Protein AF-A0A3P7KWB4-F1 (afdb_monomer)

Secondary structure (DSSP, 8-state):
-HHHHH-HHHHHH-HHHHHHHHHHHHHHTT--STTHHHHHHHHHHHHHHHHTHHHHSPPTT-SS-HHHHHHHTHHHHHTT--HHHHHHHHHHHHHHHTT-TT-HHHHHHHHHHHHHHHHHHHHHHHHHHHH-GGGGG-HHHHHHHHHHHHHHHHHHHHH-GGGHHHHHHHHHHHHHHHHHHHHHHHHHHHHH---

Foldseek 3Di:
DVVVLVCLVVCQVDVVVVVVLLVVLLVQCQDPPPCSVVVSLVSLLSNLLSNLQQQQDDDPPDPHRNLVVCLVCVCVSNVSPDLVSLLSNLLSSLLSLLNVVVDLVSSLVSLCSNLVVLVVLVVVLLVVCVVPVCSCVPPVSVVSVVSSVSSLVSSCVNNPPSSVSVCVVCVVVVVVVVVSVVVVVVVCCVVPVPD

InterPro domains:
  IPR011989 Armadillo-like helical [G3DSA:1.25.10.10] (1-195)
  IPR016024 Armadillo-type fold [SSF48371] (1-175)
  IPR045065 Exportin-1/5 [PTHR11223] (1-194)

Radius of gyration: 19.31 Å; Cα contacts (8 Å, |Δi|>4): 181; chains: 1; bounding box: 46×40×67 Å

Sequence (195 aa):
MYVVGQYPRFLRAHWKFLKTVINKLFEFMHETHEGVQDMACDTFIKIAMKCKRHFVIMQVGEQTPFIDEMLKNLSGIICDLAPSQVHVFYEAVGHIISSASDEPDQQADLIEKLMALPNSVWDEIIANAGENMAVLEEPEVTRNLLNILKTNVACCKAAGNPFITQLSRLYIDLLSLYRILSEKVSVAVEQNGQE

Mean predicted aligned error: 3.89 Å

Organism: Strongylus vulgaris (NCBI:txid40348)

Solvent-accessible surface area (backbone atoms only — not comparable to full-atom values): 10416 Å² total; per-residue (Å²): 105,71,71,69,51,73,39,52,71,59,39,71,76,33,58,74,58,38,54,52,52,51,52,51,33,44,58,32,28,66,44,86,57,86,65,42,32,58,51,24,36,59,33,47,30,50,41,24,70,67,44,16,56,64,34,67,38,74,46,96,92,54,94,56,29,51,48,61,59,48,54,75,43,38,69,79,51,49,69,71,46,54,71,71,48,47,24,44,45,39,23,20,50,16,32,24,49,42,52,42,70,92,39,64,68,60,32,40,53,52,50,52,58,65,44,44,64,56,47,53,56,47,52,52,52,52,55,48,36,74,78,39,64,68,55,67,71,37,69,65,52,45,50,50,51,52,50,43,50,47,32,50,50,30,22,36,74,37,30,41,76,60,39,52,64,61,47,63,69,45,45,65,60,52,54,52,49,51,52,53,53,52,52,50,52,52,51,52,42,73,74,68,57,86,122

Nearest PDB structures (foldseek):
  3gjx-assembly1_A  TM=9.827E-01  e=5.679E-16  Mus musculus
  7l5e-assembly1_C  TM=9.770E-01  e=3.239E-14  Saccharomyces cerevisiae
  7ypz-assembly1_C  TM=9.822E-01  e=5.927E-14  Saccharomyces cerevisiae
  5uww-assembly1_C  TM=9.812E-01  e=1.136E-13  Saccharomyces cerevisiae
  5uwu-assembly1_C  TM=9.823E-01  e=1.808E-13  Saccharomyces cerevisiae

pLDDT: mean 94.42, std 6.88, range [48.38, 98.81]

Structure (mmCIF, N/CA/C/O backbone):
data_AF-A0A3P7KWB4-F1
#
_entry.id   AF-A0A3P7KWB4-F1
#
loop_
_atom_site.group_PDB
_atom_site.id
_atom_site.type_symbol
_atom_site.label_atom_id
_atom_site.label_alt_id
_atom_site.label_comp_id
_atom_site.label_asym_id
_atom_site.label_entity_id
_atom_site.label_seq_id
_atom_site.pdbx_PDB_ins_code
_atom_site.Cartn_x
_atom_site.Cartn_y
_atom_site.Cartn_z
_atom_site.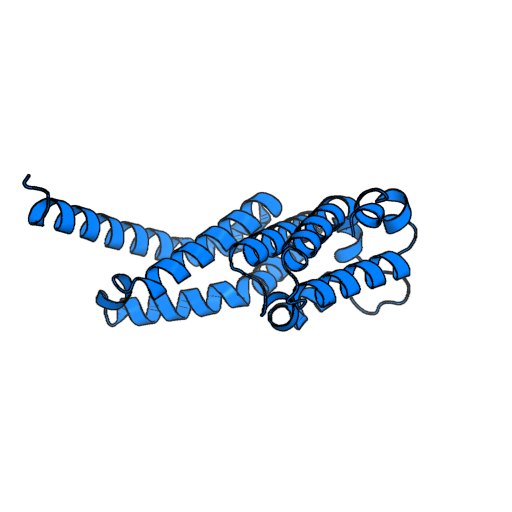occupancy
_atom_site.B_iso_or_equiv
_atom_site.auth_seq_id
_atom_site.auth_comp_id
_atom_site.auth_asym_id
_atom_site.auth_atom_id
_atom_site.pdbx_PDB_model_num
ATOM 1 N N . MET A 1 1 ? 11.511 -17.870 -6.366 1.00 70.50 1 MET A N 1
ATOM 2 C CA . MET A 1 1 ? 11.462 -16.441 -5.974 1.00 70.50 1 MET A CA 1
ATOM 3 C C . MET A 1 1 ? 12.775 -15.940 -5.361 1.00 70.50 1 MET A C 1
ATOM 5 O O . MET A 1 1 ? 13.255 -14.898 -5.780 1.00 70.50 1 MET A O 1
ATOM 9 N N . TYR A 1 2 ? 13.429 -16.695 -4.466 1.00 75.31 2 TYR A N 1
ATOM 10 C CA . TYR A 1 2 ? 14.689 -16.266 -3.829 1.00 75.31 2 TYR A CA 1
ATOM 11 C C . TYR A 1 2 ? 15.798 -15.843 -4.810 1.00 75.31 2 TYR A C 1
ATOM 13 O O . TYR A 1 2 ? 16.339 -14.751 -4.679 1.00 75.31 2 TYR A O 1
ATOM 21 N N . VAL A 1 3 ? 16.092 -16.667 -5.825 1.00 72.38 3 VAL A N 1
ATOM 22 C CA . VAL A 1 3 ? 17.178 -16.412 -6.792 1.00 72.38 3 VAL A CA 1
ATOM 23 C C . VAL A 1 3 ? 17.012 -15.050 -7.469 1.00 72.38 3 VAL A C 1
ATOM 25 O O . VAL A 1 3 ? 17.934 -14.246 -7.436 1.00 72.38 3 VAL A O 1
ATOM 28 N N . VAL A 1 4 ? 15.830 -14.731 -8.007 1.00 78.12 4 VAL A N 1
ATOM 29 C CA . VAL A 1 4 ? 15.609 -13.453 -8.711 1.00 78.12 4 VAL A CA 1
ATOM 30 C C . VAL A 1 4 ? 15.780 -12.235 -7.798 1.00 78.12 4 VAL A C 1
ATOM 32 O O . VAL A 1 4 ? 16.350 -11.235 -8.230 1.00 78.12 4 VAL A O 1
ATOM 35 N N . GLY A 1 5 ? 15.404 -12.337 -6.519 1.00 72.31 5 GLY A N 1
ATOM 36 C CA . GLY A 1 5 ? 15.621 -11.272 -5.534 1.00 72.31 5 GLY A CA 1
ATOM 37 C C . GLY A 1 5 ? 17.100 -10.965 -5.253 1.00 72.31 5 GLY A C 1
ATOM 38 O O . GLY A 1 5 ? 17.419 -9.856 -4.826 1.00 72.31 5 GLY A O 1
ATOM 39 N N . GLN A 1 6 ? 18.012 -11.906 -5.528 1.00 81.56 6 GLN A N 1
ATOM 40 C CA . GLN A 1 6 ? 19.453 -11.755 -5.278 1.00 81.56 6 GLN A CA 1
ATOM 41 C C . GLN A 1 6 ? 20.225 -11.101 -6.435 1.00 81.56 6 GLN A C 1
ATOM 43 O O . GLN A 1 6 ? 21.371 -10.692 -6.246 1.00 81.56 6 GLN A O 1
ATOM 48 N N . TYR A 1 7 ? 19.620 -10.936 -7.620 1.00 91.56 7 TYR A N 1
ATOM 49 C CA . TYR A 1 7 ? 20.303 -10.396 -8.809 1.00 91.56 7 TYR A CA 1
ATOM 50 C C . TYR A 1 7 ? 19.710 -9.067 -9.318 1.00 91.56 7 TYR A C 1
ATOM 52 O O . TYR A 1 7 ? 19.364 -8.945 -10.497 1.00 91.56 7 TYR A O 1
ATOM 60 N N . PRO A 1 8 ? 19.667 -7.996 -8.499 1.00 90.44 8 PRO A N 1
ATOM 61 C CA . PRO A 1 8 ? 19.086 -6.715 -8.908 1.00 90.44 8 PRO A CA 1
ATOM 62 C C . PRO A 1 8 ? 19.864 -6.015 -10.032 1.00 90.44 8 PRO A C 1
ATOM 64 O O . PRO A 1 8 ? 19.334 -5.133 -10.700 1.00 90.44 8 PRO A O 1
ATOM 67 N N . ARG A 1 9 ? 21.142 -6.354 -10.259 1.00 93.62 9 ARG A N 1
ATOM 68 C CA . ARG A 1 9 ? 21.896 -5.841 -11.420 1.00 93.62 9 ARG A CA 1
ATOM 69 C C . ARG A 1 9 ? 21.353 -6.405 -12.732 1.00 93.62 9 ARG A C 1
ATOM 71 O O . ARG A 1 9 ? 21.144 -5.638 -13.661 1.00 93.62 9 ARG A O 1
ATOM 78 N N . PHE A 1 10 ? 21.086 -7.710 -12.769 1.00 95.25 10 PHE A N 1
ATOM 79 C CA . PHE A 1 10 ? 20.501 -8.372 -13.932 1.00 95.25 10 PHE A CA 1
ATOM 80 C C . PHE A 1 10 ? 19.094 -7.836 -14.210 1.00 95.25 10 PHE A C 1
ATOM 82 O O . PHE A 1 10 ? 18.804 -7.414 -15.323 1.00 95.25 10 PHE A O 1
ATOM 89 N N . LEU A 1 11 ? 18.250 -7.747 -13.177 1.00 94.50 11 LEU A N 1
ATOM 90 C CA . LEU A 1 11 ? 16.881 -7.247 -13.323 1.00 94.50 11 LEU A CA 1
ATOM 91 C C . LEU A 1 11 ? 16.817 -5.830 -13.914 1.00 94.50 11 LEU A C 1
ATOM 93 O O . LEU A 1 11 ? 16.017 -5.576 -14.808 1.00 94.50 11 LEU A O 1
ATOM 97 N N . ARG A 1 12 ? 17.700 -4.924 -13.475 1.00 94.44 12 ARG A N 1
ATOM 98 C CA . ARG A 1 12 ? 17.775 -3.556 -14.015 1.00 94.44 12 ARG A CA 1
ATOM 99 C C . ARG A 1 12 ? 18.239 -3.501 -15.474 1.00 94.44 12 ARG A C 1
ATOM 101 O O . ARG A 1 12 ? 17.852 -2.597 -16.198 1.00 94.44 12 ARG A O 1
ATOM 108 N N . ALA A 1 13 ? 19.051 -4.458 -15.920 1.00 95.69 13 ALA A N 1
ATOM 109 C CA . ALA A 1 13 ? 19.519 -4.515 -17.305 1.00 95.69 13 ALA A CA 1
ATOM 110 C C . ALA A 1 13 ? 18.489 -5.134 -18.272 1.00 95.69 13 ALA A C 1
ATOM 112 O O . ALA A 1 13 ? 18.615 -4.977 -19.485 1.00 95.69 13 ALA A O 1
ATOM 113 N N . HIS A 1 14 ? 17.472 -5.837 -17.759 1.00 96.69 14 HIS A N 1
ATOM 114 C CA . HIS A 1 14 ? 16.547 -6.631 -18.568 1.00 96.69 14 HIS A CA 1
ATOM 115 C C . HIS A 1 14 ? 15.083 -6.365 -18.191 1.00 96.69 14 HIS A C 1
ATOM 117 O O . HIS A 1 14 ? 14.434 -7.197 -17.557 1.00 96.69 14 HIS A O 1
ATOM 123 N N . TRP A 1 15 ? 14.539 -5.226 -18.643 1.00 96.94 15 TRP A N 1
ATOM 124 C CA . TRP A 1 15 ? 13.169 -4.794 -18.320 1.00 96.94 15 TRP A CA 1
ATOM 125 C C . TRP A 1 15 ? 12.099 -5.868 -18.564 1.00 96.94 15 TRP A C 1
ATOM 127 O O . TRP A 1 15 ? 11.335 -6.184 -17.657 1.00 96.94 15 TRP A O 1
ATOM 137 N N . LYS A 1 16 ? 12.071 -6.488 -19.753 1.00 96.94 16 LYS A N 1
ATOM 138 C CA . LYS A 1 16 ? 11.078 -7.531 -20.079 1.00 96.94 16 LYS A CA 1
ATOM 139 C C . LYS A 1 16 ? 11.094 -8.681 -19.071 1.00 96.94 16 LYS A C 1
ATOM 141 O O . LYS A 1 16 ? 10.043 -9.195 -18.694 1.00 96.94 16 LYS A O 1
ATOM 146 N N . PHE A 1 17 ? 12.286 -9.064 -18.614 1.00 96.75 17 PHE A N 1
ATOM 147 C CA . PHE A 1 17 ? 12.442 -10.104 -17.606 1.00 96.75 17 PHE A CA 1
ATOM 148 C C . PHE A 1 17 ? 11.964 -9.620 -16.235 1.00 96.75 17 PHE A C 1
ATOM 150 O O . PHE A 1 17 ? 11.216 -10.333 -15.576 1.00 96.75 17 PHE A O 1
ATOM 157 N N . LEU A 1 18 ? 12.333 -8.400 -15.827 1.00 97.19 18 LEU A N 1
ATOM 158 C CA . LEU A 1 18 ? 11.845 -7.790 -14.589 1.00 97.19 18 LEU A CA 1
ATOM 159 C C . LEU A 1 18 ? 10.308 -7.728 -14.554 1.00 97.19 18 LEU A C 1
ATOM 161 O O . LEU A 1 18 ? 9.721 -8.219 -13.593 1.00 97.19 18 LEU A O 1
ATOM 165 N N . LYS A 1 19 ? 9.660 -7.219 -15.610 1.00 97.81 19 LYS A N 1
ATOM 166 C CA . LYS A 1 19 ? 8.191 -7.168 -15.722 1.00 97.81 19 LYS A CA 1
ATOM 167 C C . LYS A 1 19 ? 7.567 -8.564 -15.634 1.00 97.81 19 LYS A C 1
ATOM 169 O O . LYS A 1 19 ? 6.629 -8.768 -14.872 1.00 97.81 19 LYS A O 1
ATOM 174 N N . THR A 1 20 ? 8.143 -9.549 -16.330 1.00 97.75 20 THR A N 1
ATOM 175 C CA . THR A 1 20 ? 7.686 -10.952 -16.268 1.00 97.75 20 THR A CA 1
ATOM 176 C C . THR A 1 20 ? 7.782 -11.519 -14.852 1.00 97.75 20 THR A C 1
ATOM 178 O O . THR A 1 20 ? 6.845 -12.153 -14.374 1.00 97.75 20 THR A O 1
ATOM 181 N N . VAL A 1 21 ? 8.898 -11.275 -14.156 1.00 97.75 21 VAL A N 1
ATOM 182 C CA . VAL A 1 21 ? 9.080 -11.716 -12.768 1.00 97.75 21 VAL A CA 1
ATOM 183 C C . VAL A 1 21 ? 8.044 -11.072 -11.856 1.00 97.75 21 VAL A C 1
ATOM 185 O O . VAL A 1 21 ? 7.449 -11.785 -11.057 1.00 97.75 21 VAL A O 1
ATOM 188 N N . ILE A 1 22 ? 7.805 -9.763 -11.971 1.00 98.12 22 ILE A N 1
ATOM 189 C CA . ILE A 1 22 ? 6.838 -9.065 -11.114 1.00 98.12 22 ILE A CA 1
ATOM 190 C C . ILE A 1 22 ? 5.416 -9.579 -11.357 1.00 98.12 22 ILE A C 1
ATOM 192 O O . ILE A 1 22 ? 4.737 -9.917 -10.394 1.00 98.12 22 ILE A O 1
ATOM 196 N N . ASN A 1 23 ? 5.001 -9.741 -12.615 1.00 98.25 23 ASN A N 1
ATOM 197 C CA . ASN A 1 23 ? 3.690 -10.315 -12.930 1.00 98.25 23 ASN A CA 1
ATOM 198 C C . ASN A 1 23 ? 3.542 -11.730 -12.362 1.00 98.25 23 ASN A C 1
ATOM 200 O O . ASN A 1 23 ? 2.507 -12.061 -11.793 1.00 98.25 23 ASN A O 1
ATOM 204 N N . LYS A 1 24 ? 4.604 -12.543 -12.417 1.00 98.12 24 LYS A N 1
ATOM 205 C CA . LYS A 1 24 ? 4.580 -13.871 -11.802 1.00 98.12 24 LYS A CA 1
ATOM 206 C C . LYS A 1 24 ? 4.493 -13.815 -10.273 1.00 98.12 24 LYS A C 1
ATOM 208 O O . LYS A 1 24 ? 3.876 -14.690 -9.677 1.00 98.12 24 LYS A O 1
ATOM 213 N N . LEU A 1 25 ? 5.088 -12.807 -9.629 1.00 98.44 25 LEU A N 1
ATOM 214 C CA . LEU A 1 25 ? 4.909 -12.587 -8.191 1.00 98.44 25 LEU A CA 1
ATOM 215 C C . LEU A 1 25 ? 3.462 -12.217 -7.862 1.00 98.44 25 LEU A C 1
ATOM 217 O O . LEU A 1 25 ? 2.956 -12.730 -6.875 1.00 98.44 25 LEU A O 1
ATOM 221 N N . PHE A 1 26 ? 2.794 -11.404 -8.686 1.00 98.56 26 PHE A N 1
ATOM 222 C CA . PHE A 1 26 ? 1.367 -11.115 -8.508 1.00 98.56 26 PHE A CA 1
ATOM 223 C C . PHE A 1 26 ? 0.513 -12.371 -8.686 1.00 98.56 26 PHE A C 1
ATOM 225 O O . PHE A 1 26 ? -0.335 -12.635 -7.851 1.00 98.56 26 PHE A O 1
ATOM 232 N N . GLU A 1 27 ? 0.799 -13.225 -9.672 1.00 98.31 27 GLU A N 1
ATOM 233 C CA . GLU A 1 27 ? 0.126 -14.532 -9.770 1.00 98.31 27 GLU A CA 1
ATOM 234 C C . GLU A 1 27 ? 0.320 -15.380 -8.499 1.00 98.31 27 GLU A C 1
ATOM 236 O O . GLU A 1 27 ? -0.619 -16.007 -8.022 1.00 98.31 27 GLU A O 1
ATOM 241 N N . PHE A 1 28 ? 1.520 -15.377 -7.911 1.00 98.25 28 PHE A N 1
ATOM 242 C CA . PHE A 1 28 ? 1.790 -16.094 -6.660 1.00 98.25 28 PHE A CA 1
ATOM 243 C C . PHE A 1 28 ? 1.134 -15.469 -5.421 1.00 98.25 28 PHE A C 1
ATOM 245 O O . PHE A 1 28 ? 1.006 -16.157 -4.411 1.00 98.25 28 PHE A O 1
ATOM 252 N N . MET A 1 29 ? 0.688 -14.212 -5.482 1.00 98.50 29 MET A N 1
ATOM 253 C CA . MET A 1 29 ? -0.126 -13.599 -4.423 1.00 98.50 29 MET A CA 1
ATOM 254 C C . MET A 1 29 ? -1.539 -14.206 -4.352 1.00 98.50 29 MET A C 1
ATOM 256 O O . MET A 1 29 ? -2.201 -14.062 -3.330 1.00 98.50 29 MET A O 1
ATOM 260 N N . HIS A 1 30 ? -1.958 -14.961 -5.371 1.00 98.38 30 HIS A N 1
ATOM 261 C CA . HIS A 1 30 ? -3.214 -15.721 -5.396 1.00 98.38 30 HIS A CA 1
ATOM 262 C C . HIS A 1 30 ? -3.031 -17.213 -5.077 1.00 98.38 30 HIS A C 1
ATOM 264 O O . HIS A 1 30 ? -3.989 -17.983 -5.115 1.00 98.38 30 HIS A O 1
ATOM 270 N N . GLU A 1 31 ? -1.801 -17.661 -4.808 1.00 97.75 31 GLU A N 1
ATOM 271 C CA . GLU A 1 31 ? -1.542 -19.075 -4.549 1.00 97.75 31 GLU A CA 1
ATOM 272 C C . GLU A 1 31 ? -1.973 -19.464 -3.130 1.00 97.75 31 GLU A C 1
ATOM 274 O O . GLU A 1 31 ? -1.600 -18.825 -2.150 1.00 97.75 31 GLU A O 1
ATOM 279 N N . THR A 1 32 ? -2.724 -20.560 -3.025 1.00 94.69 32 THR A N 1
ATOM 280 C CA . THR A 1 32 ? -3.294 -21.042 -1.752 1.00 94.69 32 THR A CA 1
ATOM 281 C C . THR A 1 32 ? -2.311 -21.865 -0.924 1.00 94.69 32 THR A C 1
ATOM 283 O O . THR A 1 32 ? -2.553 -22.128 0.255 1.00 94.69 32 THR A O 1
ATOM 286 N N . HIS A 1 33 ? -1.203 -22.297 -1.530 1.00 96.25 33 HIS A N 1
ATOM 287 C CA . HIS A 1 33 ? -0.185 -23.061 -0.827 1.00 96.25 33 HIS A CA 1
ATOM 288 C C . HIS A 1 33 ? 0.514 -22.217 0.248 1.00 96.25 33 HIS A C 1
ATOM 290 O O . HIS A 1 33 ? 0.956 -21.092 0.001 1.00 96.25 33 HIS A O 1
ATOM 296 N N . GLU A 1 34 ? 0.643 -22.798 1.441 1.00 92.81 34 GLU A N 1
ATOM 297 C CA . GLU A 1 34 ? 1.167 -22.127 2.629 1.00 92.81 34 GLU A CA 1
ATOM 298 C C . GLU A 1 34 ? 2.540 -21.481 2.370 1.00 92.81 34 GLU A C 1
ATOM 300 O O . GLU A 1 34 ? 3.451 -22.084 1.795 1.00 92.81 34 GLU A O 1
ATOM 305 N N . GLY A 1 35 ? 2.677 -20.216 2.775 1.00 94.88 35 GLY A N 1
ATOM 306 C CA . GLY A 1 35 ? 3.910 -19.436 2.659 1.00 94.88 35 GLY A CA 1
ATOM 307 C C . GLY A 1 35 ? 4.247 -18.922 1.253 1.00 94.88 35 GLY A C 1
ATOM 308 O O . GLY A 1 35 ? 5.198 -18.150 1.111 1.00 94.88 35 GLY A O 1
ATOM 309 N N . VAL A 1 36 ? 3.503 -19.292 0.200 1.00 97.62 36 VAL A N 1
ATOM 310 C CA . VAL A 1 36 ? 3.784 -18.803 -1.165 1.00 97.62 36 VAL A CA 1
ATOM 311 C C . VAL A 1 36 ? 3.500 -17.309 -1.295 1.00 97.62 36 VAL A C 1
ATOM 313 O O . VAL A 1 36 ? 4.343 -16.583 -1.826 1.00 97.62 36 VAL A O 1
ATOM 316 N N . GLN A 1 37 ? 2.375 -16.840 -0.756 1.00 98.19 37 GLN A N 1
ATOM 317 C CA . GLN A 1 37 ? 2.019 -15.418 -0.741 1.00 98.19 37 GLN A CA 1
ATOM 318 C C . GLN A 1 37 ? 3.049 -14.585 0.038 1.00 98.19 37 GLN A C 1
ATOM 320 O O . GLN A 1 37 ? 3.516 -13.560 -0.460 1.00 98.19 37 GLN A O 1
ATOM 325 N N . ASP A 1 38 ? 3.492 -15.064 1.207 1.00 97.44 38 ASP A N 1
ATOM 326 C CA . ASP A 1 38 ? 4.532 -14.396 2.004 1.00 97.44 38 ASP A CA 1
ATOM 327 C C . ASP A 1 38 ? 5.841 -14.282 1.219 1.00 97.44 38 ASP A C 1
ATOM 329 O O . ASP A 1 38 ? 6.422 -13.202 1.105 1.00 97.44 38 ASP A O 1
ATOM 333 N N . MET A 1 39 ? 6.280 -15.380 0.592 1.00 96.88 39 MET A N 1
ATOM 334 C CA . MET A 1 39 ? 7.464 -15.376 -0.267 1.00 96.88 39 MET A CA 1
ATOM 335 C C . MET A 1 39 ? 7.319 -14.422 -1.459 1.00 96.88 39 MET A C 1
ATOM 337 O O . MET A 1 39 ? 8.315 -13.808 -1.870 1.00 96.88 39 MET A O 1
ATOM 341 N N . ALA A 1 40 ? 6.114 -14.292 -2.020 1.00 98.00 40 ALA A N 1
ATOM 342 C CA . ALA A 1 40 ? 5.828 -13.386 -3.123 1.00 98.00 40 ALA A CA 1
ATOM 343 C C . ALA A 1 40 ? 5.939 -11.920 -2.686 1.00 98.00 40 ALA A C 1
ATOM 345 O O . ALA A 1 40 ? 6.696 -11.167 -3.307 1.00 98.00 40 ALA A O 1
ATOM 346 N N . CYS A 1 41 ? 5.288 -11.538 -1.585 1.00 98.25 41 CYS A N 1
ATOM 347 C CA . CYS A 1 41 ? 5.368 -10.198 -0.997 1.00 98.25 41 CYS A CA 1
ATOM 348 C C . CYS A 1 41 ? 6.803 -9.833 -0.586 1.00 98.25 41 CYS A C 1
ATOM 350 O O . CYS A 1 41 ? 7.302 -8.770 -0.967 1.00 98.25 41 CYS A O 1
ATOM 352 N N . ASP A 1 42 ? 7.517 -10.740 0.086 1.00 97.44 42 ASP A N 1
ATOM 353 C CA . ASP A 1 42 ? 8.913 -10.549 0.500 1.00 97.44 42 ASP A CA 1
ATOM 354 C C . ASP A 1 42 ? 9.864 -10.364 -0.682 1.00 97.44 42 ASP A C 1
ATOM 356 O O . ASP A 1 42 ? 10.840 -9.607 -0.625 1.00 97.44 42 ASP A O 1
ATOM 360 N N . THR A 1 43 ? 9.624 -11.098 -1.765 1.00 97.75 43 THR A N 1
ATOM 361 C CA . THR A 1 43 ? 10.426 -10.962 -2.981 1.00 97.75 43 THR A CA 1
ATOM 362 C C . THR A 1 43 ? 10.075 -9.669 -3.706 1.00 97.75 43 THR A C 1
ATOM 364 O O . THR A 1 43 ? 10.978 -8.969 -4.170 1.00 97.75 43 THR A O 1
ATOM 367 N N . PHE A 1 44 ? 8.790 -9.318 -3.761 1.00 98.50 44 PHE A N 1
ATOM 368 C CA . PHE A 1 44 ? 8.314 -8.097 -4.392 1.00 98.50 44 PHE A CA 1
ATOM 369 C C . PHE A 1 44 ? 8.906 -6.853 -3.722 1.00 98.50 44 PHE A C 1
ATOM 371 O O . PHE A 1 44 ? 9.515 -6.042 -4.421 1.00 98.50 44 PHE A O 1
ATOM 378 N N . ILE A 1 45 ? 8.866 -6.741 -2.388 1.00 98.19 45 ILE A N 1
ATOM 379 C CA . ILE A 1 45 ? 9.461 -5.593 -1.685 1.00 98.19 45 ILE A CA 1
ATOM 380 C C . ILE A 1 45 ? 10.978 -5.498 -1.904 1.00 98.19 45 ILE A C 1
ATOM 382 O O . ILE A 1 45 ? 11.501 -4.412 -2.163 1.00 98.19 45 ILE A O 1
ATOM 386 N N . LYS A 1 46 ? 11.703 -6.626 -1.917 1.00 97.56 46 LYS A N 1
ATOM 387 C CA . LYS A 1 46 ? 13.147 -6.641 -2.225 1.00 97.56 46 LYS A CA 1
ATOM 388 C C . LYS A 1 46 ? 13.428 -6.115 -3.632 1.00 97.56 46 LYS A C 1
ATOM 390 O O . LYS A 1 46 ? 14.354 -5.321 -3.818 1.00 97.56 46 LYS A O 1
ATOM 395 N N . ILE A 1 47 ? 12.633 -6.526 -4.621 1.00 97.75 47 ILE A N 1
ATOM 396 C CA . ILE A 1 47 ? 12.756 -6.040 -6.000 1.00 97.75 47 ILE A CA 1
ATOM 397 C C . ILE A 1 47 ? 12.397 -4.555 -6.075 1.00 97.75 47 ILE A C 1
ATOM 399 O O . ILE A 1 47 ? 13.176 -3.790 -6.647 1.00 97.75 47 ILE A O 1
ATOM 403 N N . ALA A 1 48 ? 11.288 -4.134 -5.465 1.00 98.06 48 ALA A N 1
ATOM 404 C CA . ALA A 1 48 ? 10.846 -2.746 -5.416 1.00 98.06 48 ALA A CA 1
ATOM 405 C C . ALA A 1 48 ? 11.947 -1.838 -4.852 1.00 98.06 48 ALA A C 1
ATOM 407 O O . ALA A 1 48 ? 12.378 -0.903 -5.520 1.00 98.06 48 ALA A O 1
ATOM 408 N N . MET A 1 49 ? 12.536 -2.174 -3.702 1.00 96.75 49 MET A N 1
ATOM 409 C CA . MET A 1 49 ? 13.620 -1.385 -3.103 1.00 96.75 49 MET A CA 1
ATOM 410 C C . MET A 1 49 ? 14.855 -1.255 -4.007 1.00 96.75 49 MET A C 1
ATOM 412 O O . MET A 1 49 ? 15.500 -0.204 -4.038 1.00 96.75 49 MET A O 1
ATOM 416 N N . LYS A 1 50 ? 15.224 -2.321 -4.729 1.00 96.88 50 LYS A N 1
ATOM 417 C CA . LYS A 1 50 ? 16.449 -2.356 -5.549 1.00 96.88 50 LYS A CA 1
ATOM 418 C C . LYS A 1 50 ? 16.248 -1.860 -6.983 1.00 96.88 50 LYS A C 1
ATOM 420 O O . LYS A 1 50 ? 17.226 -1.457 -7.617 1.00 96.88 50 LYS A O 1
ATOM 425 N N . CYS A 1 51 ? 15.016 -1.882 -7.488 1.00 97.44 51 CYS A N 1
ATOM 426 C CA . CYS A 1 51 ? 14.678 -1.569 -8.877 1.00 97.44 51 CYS A CA 1
ATOM 427 C C . CYS A 1 51 ? 13.673 -0.412 -9.021 1.00 97.44 51 CYS A C 1
ATOM 429 O O . CYS A 1 51 ? 13.347 -0.080 -10.154 1.00 97.44 51 CYS A O 1
ATOM 431 N N . LYS A 1 52 ? 13.241 0.235 -7.927 1.00 96.88 52 LYS A N 1
ATOM 432 C CA . LYS A 1 52 ? 12.190 1.276 -7.848 1.00 96.88 52 LYS A CA 1
ATOM 433 C C . LYS A 1 52 ? 12.085 2.233 -9.036 1.00 96.88 52 LYS A C 1
ATOM 435 O O . LYS A 1 52 ? 11.013 2.355 -9.614 1.00 96.88 52 LYS A O 1
ATOM 440 N N . ARG A 1 53 ? 13.204 2.817 -9.485 1.00 96.25 53 ARG A N 1
ATOM 441 C CA . ARG A 1 53 ? 13.210 3.768 -10.613 1.00 96.25 53 ARG A CA 1
ATOM 442 C C . ARG A 1 53 ? 12.654 3.170 -11.914 1.00 96.25 53 ARG A C 1
ATOM 444 O O . ARG A 1 53 ? 12.102 3.895 -12.724 1.00 96.25 53 ARG A O 1
ATOM 451 N N . HIS A 1 54 ? 12.767 1.857 -12.114 1.00 97.44 54 HIS A N 1
ATOM 452 C CA . HIS A 1 54 ? 12.294 1.189 -13.331 1.00 97.44 54 HIS A CA 1
ATOM 453 C C . HIS A 1 54 ? 10.769 1.119 -13.420 1.00 97.44 54 HIS A C 1
ATOM 455 O O . HIS A 1 54 ? 10.252 0.951 -14.516 1.00 97.44 54 HIS A O 1
ATOM 461 N N . PHE A 1 55 ? 10.068 1.248 -12.293 1.00 98.19 55 PHE A N 1
ATOM 462 C CA . PHE A 1 55 ? 8.610 1.204 -12.243 1.00 98.19 55 PHE A CA 1
ATOM 463 C C . PHE A 1 55 ? 7.972 2.551 -12.598 1.00 98.19 55 PHE A C 1
ATOM 465 O O . PHE A 1 55 ? 6.878 2.564 -13.155 1.00 98.19 55 PHE A O 1
ATOM 472 N N . VAL A 1 56 ? 8.644 3.660 -12.265 1.00 96.88 56 VAL A N 1
ATOM 473 C CA . VAL A 1 56 ? 8.121 5.029 -12.437 1.00 96.88 56 VAL A CA 1
ATOM 474 C C . VAL A 1 56 ? 8.494 5.658 -13.780 1.00 96.88 56 VAL A C 1
ATOM 476 O O . VAL A 1 56 ? 7.817 6.570 -14.233 1.00 96.88 56 VAL A O 1
ATOM 479 N N . ILE A 1 57 ? 9.544 5.167 -14.446 1.00 95.44 57 ILE A N 1
ATOM 480 C CA . ILE A 1 57 ? 9.913 5.638 -15.788 1.00 95.44 57 ILE A CA 1
ATOM 481 C C . ILE A 1 57 ? 9.198 4.835 -16.875 1.00 95.44 57 ILE A C 1
ATOM 483 O O . ILE A 1 57 ? 8.924 3.644 -16.715 1.00 95.44 57 ILE A O 1
ATOM 487 N N . MET A 1 58 ? 8.984 5.467 -18.028 1.00 96.56 58 MET A N 1
ATOM 488 C CA . MET A 1 58 ? 8.550 4.768 -19.233 1.00 96.56 58 MET A CA 1
ATOM 489 C C . MET A 1 58 ? 9.675 3.860 -19.747 1.00 96.56 58 MET A C 1
ATOM 491 O O . MET A 1 58 ? 10.790 4.310 -20.020 1.00 96.56 58 MET A O 1
ATOM 495 N N . GLN A 1 59 ? 9.382 2.569 -19.866 1.00 97.19 59 GLN A N 1
ATOM 496 C CA . GLN A 1 59 ? 10.338 1.558 -20.310 1.00 97.19 59 GLN A CA 1
ATOM 497 C C . GLN A 1 59 ? 10.246 1.335 -21.819 1.00 97.19 59 GLN A C 1
ATOM 499 O O . GLN A 1 59 ? 9.219 1.587 -22.447 1.00 97.19 59 GLN A O 1
ATOM 504 N N . VAL A 1 60 ? 11.329 0.840 -22.422 1.00 94.81 60 VAL A N 1
ATOM 505 C CA . VAL A 1 60 ? 11.383 0.614 -23.873 1.00 94.81 60 VAL A CA 1
ATOM 506 C C . VAL A 1 60 ? 10.325 -0.409 -24.295 1.00 94.81 60 VAL A C 1
ATOM 508 O O . VAL A 1 60 ? 10.362 -1.564 -23.868 1.00 94.81 60 VAL A O 1
ATOM 511 N N . GLY A 1 61 ? 9.428 0.009 -25.189 1.00 94.88 61 GLY A N 1
ATOM 512 C CA . GLY A 1 61 ? 8.343 -0.823 -25.714 1.00 94.88 61 GLY A CA 1
ATOM 513 C C . GLY A 1 61 ? 7.064 -0.816 -24.873 1.00 94.88 61 GLY A C 1
ATOM 514 O O . GLY A 1 61 ? 6.116 -1.499 -25.249 1.00 94.88 61 GLY A O 1
ATOM 515 N N . GLU A 1 62 ? 7.015 -0.051 -23.782 1.00 97.06 62 GLU A N 1
ATOM 516 C CA . GLU A 1 62 ? 5.802 0.173 -22.988 1.00 97.06 62 GLU A CA 1
ATOM 517 C C . GLU A 1 62 ? 5.151 1.514 -23.362 1.00 97.06 62 GLU A C 1
ATOM 519 O O . GLU A 1 62 ? 5.822 2.422 -23.852 1.00 97.06 62 GLU A O 1
ATOM 524 N N . GLN A 1 63 ? 3.843 1.642 -23.124 1.00 96.19 63 GLN A N 1
ATOM 525 C CA . GLN A 1 63 ? 3.085 2.877 -23.391 1.00 96.19 63 GLN A CA 1
ATOM 526 C C . GLN A 1 63 ? 2.914 3.759 -22.148 1.00 96.19 63 GLN A C 1
ATOM 528 O O . GLN A 1 63 ? 2.669 4.955 -22.266 1.00 96.19 63 GLN A O 1
ATOM 533 N N . THR A 1 64 ? 3.034 3.174 -20.956 1.00 96.44 64 THR A N 1
ATOM 534 C CA . THR A 1 64 ? 2.898 3.863 -19.668 1.00 96.44 64 THR A CA 1
ATOM 535 C C . THR A 1 64 ? 3.937 3.328 -18.682 1.00 96.44 64 THR A C 1
ATOM 537 O O . THR A 1 64 ? 4.398 2.190 -18.839 1.00 96.44 64 THR A O 1
ATOM 540 N N . PRO A 1 65 ? 4.312 4.104 -17.649 1.00 97.31 65 PRO A N 1
ATOM 541 C CA . PRO A 1 65 ? 5.043 3.572 -16.507 1.00 97.31 65 PRO A CA 1
ATOM 542 C C . PRO A 1 65 ? 4.317 2.372 -15.892 1.00 97.31 65 PRO A C 1
ATOM 544 O O . PRO A 1 65 ? 3.086 2.3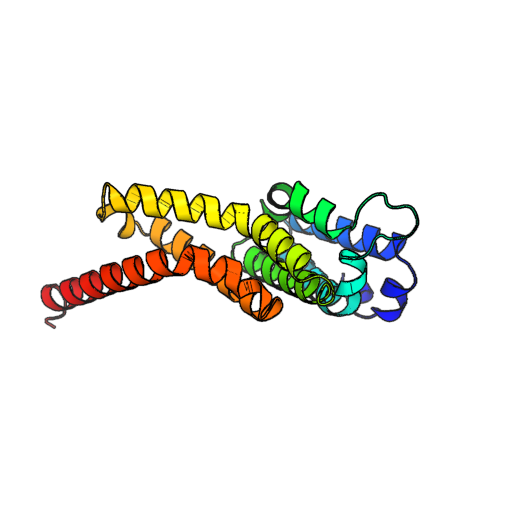05 -15.864 1.00 97.31 65 PRO A O 1
ATOM 547 N N . PHE A 1 66 ? 5.080 1.404 -15.390 1.00 98.38 66 PHE A N 1
ATOM 548 C CA . PHE A 1 66 ? 4.497 0.168 -14.869 1.00 98.38 66 PHE A CA 1
ATOM 549 C C . PHE A 1 66 ? 3.740 0.382 -13.554 1.00 98.38 66 PHE A C 1
ATOM 551 O O . PHE A 1 66 ? 2.778 -0.329 -13.283 1.00 98.38 66 PHE A O 1
ATOM 558 N N . ILE A 1 67 ? 4.116 1.392 -12.761 1.00 98.38 67 ILE A N 1
ATOM 559 C CA . ILE A 1 67 ? 3.363 1.747 -11.553 1.00 98.38 67 ILE A CA 1
ATOM 560 C C . ILE A 1 67 ? 1.902 2.109 -11.861 1.00 98.38 67 ILE A C 1
ATOM 562 O O . ILE A 1 67 ? 1.020 1.698 -11.114 1.00 98.38 67 ILE A O 1
ATOM 566 N N . ASP A 1 68 ? 1.612 2.800 -12.966 1.00 98.06 68 ASP A N 1
ATOM 567 C CA . ASP A 1 68 ? 0.230 3.144 -13.322 1.00 98.06 68 ASP A CA 1
ATOM 568 C C . ASP A 1 68 ? -0.600 1.893 -13.656 1.00 98.06 68 ASP A C 1
ATOM 570 O O . ASP A 1 68 ? -1.760 1.790 -13.255 1.00 98.06 68 ASP A O 1
ATOM 574 N N . GLU A 1 69 ? 0.002 0.907 -14.332 1.00 98.00 69 GLU A N 1
ATOM 575 C CA . GLU A 1 69 ? -0.623 -0.398 -14.596 1.00 98.00 69 GLU A CA 1
ATOM 576 C C . GLU A 1 69 ? -0.915 -1.146 -13.286 1.00 98.00 69 GLU A C 1
ATOM 578 O O . GLU A 1 69 ? -2.002 -1.699 -13.108 1.00 98.00 69 GLU A O 1
ATOM 583 N N . MET A 1 70 ? 0.031 -1.118 -12.345 1.00 98.25 70 MET A N 1
ATOM 584 C CA . MET A 1 70 ? -0.122 -1.746 -11.034 1.00 98.25 70 MET A CA 1
ATOM 585 C C . MET A 1 70 ? -1.235 -1.106 -10.207 1.00 98.25 70 MET A C 1
ATOM 587 O O . MET A 1 70 ? -2.080 -1.819 -9.675 1.00 98.25 70 MET A O 1
ATOM 591 N N . LEU A 1 71 ? -1.258 0.227 -10.105 1.00 98.31 71 LEU A N 1
ATOM 592 C CA . LEU A 1 71 ? -2.264 0.944 -9.318 1.00 98.31 71 LEU A CA 1
ATOM 593 C C . LEU A 1 71 ? -3.669 0.779 -9.909 1.00 98.31 71 LEU A C 1
ATOM 595 O O . LEU A 1 71 ? -4.636 0.648 -9.164 1.00 98.31 71 LEU A O 1
ATOM 599 N N . LYS A 1 72 ? -3.786 0.699 -11.240 1.00 98.00 72 LYS A N 1
ATOM 600 C CA . LYS A 1 72 ? -5.059 0.412 -11.914 1.00 98.00 72 LYS A CA 1
ATOM 601 C C . LYS A 1 72 ? -5.607 -0.980 -11.581 1.00 98.00 72 LYS A C 1
ATOM 603 O O . LYS A 1 72 ? -6.817 -1.139 -11.461 1.00 98.00 72 LYS A O 1
ATOM 608 N N . ASN A 1 73 ? -4.731 -1.973 -11.436 1.00 97.81 73 ASN A N 1
ATOM 609 C CA . ASN A 1 73 ? -5.100 -3.359 -11.138 1.00 97.81 73 ASN A CA 1
ATOM 610 C C . ASN A 1 73 ? -4.971 -3.706 -9.645 1.00 97.81 73 ASN A C 1
ATOM 612 O O . ASN A 1 73 ? -5.019 -4.880 -9.286 1.00 97.81 73 ASN A O 1
ATOM 616 N N . LEU A 1 74 ? -4.806 -2.704 -8.774 1.00 98.25 74 LEU A N 1
ATOM 617 C CA . LEU A 1 74 ? -4.432 -2.889 -7.372 1.00 98.25 74 LEU A CA 1
ATOM 618 C C . LEU A 1 74 ? -5.369 -3.839 -6.625 1.00 98.25 74 LEU A C 1
ATOM 620 O O . LEU A 1 74 ? -4.892 -4.777 -5.995 1.00 98.25 74 LEU A O 1
ATOM 624 N N . SER A 1 75 ? -6.685 -3.628 -6.733 1.00 97.75 75 SER A N 1
ATOM 625 C CA . SER A 1 75 ? -7.686 -4.479 -6.077 1.00 97.75 75 SER A CA 1
ATOM 626 C C . SER A 1 75 ? -7.577 -5.935 -6.519 1.00 97.75 75 SER A C 1
ATOM 628 O O . SER A 1 75 ? -7.666 -6.828 -5.685 1.00 97.75 75 SER A O 1
ATOM 630 N N . GLY A 1 76 ? -7.326 -6.168 -7.808 1.00 98.25 76 GLY A N 1
ATOM 631 C CA . GLY A 1 76 ? -7.129 -7.500 -8.362 1.00 98.25 76 GLY A CA 1
ATOM 632 C C . GLY A 1 76 ? -5.829 -8.157 -7.910 1.00 98.25 76 GLY A C 1
ATOM 633 O O . GLY A 1 76 ? -5.803 -9.368 -7.820 1.00 98.25 76 GLY A O 1
ATOM 634 N N . ILE A 1 77 ? -4.774 -7.395 -7.601 1.00 98.56 77 ILE A N 1
ATOM 635 C CA . ILE A 1 77 ? -3.484 -7.946 -7.147 1.00 98.56 77 ILE A CA 1
ATOM 636 C C . ILE A 1 77 ? -3.541 -8.376 -5.675 1.00 98.56 77 ILE A C 1
ATOM 638 O O . ILE A 1 77 ? -2.911 -9.357 -5.291 1.00 98.56 77 ILE A O 1
ATOM 642 N N . ILE A 1 78 ? -4.257 -7.623 -4.833 1.00 98.19 78 ILE A N 1
ATOM 643 C CA . ILE A 1 78 ? -4.206 -7.801 -3.373 1.00 98.19 78 ILE A CA 1
ATOM 644 C C . ILE A 1 78 ? -5.416 -8.539 -2.784 1.00 98.19 78 ILE A C 1
ATOM 646 O O . ILE A 1 78 ? -5.448 -8.729 -1.572 1.00 98.19 78 ILE A O 1
ATOM 650 N N . CYS A 1 79 ? -6.413 -8.930 -3.589 1.00 97.56 79 CYS A N 1
ATOM 651 C CA . CYS A 1 79 ? -7.702 -9.427 -3.081 1.00 97.56 79 CYS A CA 1
ATOM 652 C C . CYS A 1 79 ? -7.607 -10.696 -2.222 1.00 97.56 79 CYS A C 1
ATOM 654 O O . CYS A 1 79 ? -8.403 -10.847 -1.299 1.00 97.56 79 CYS A O 1
ATOM 656 N N . ASP A 1 80 ? -6.633 -11.566 -2.494 1.00 98.19 80 ASP A N 1
ATOM 657 C CA . ASP A 1 80 ? -6.461 -12.839 -1.781 1.00 98.19 80 ASP A CA 1
ATOM 658 C C . ASP A 1 80 ? -5.381 -12.770 -0.689 1.00 98.19 80 ASP A C 1
ATOM 660 O O . ASP A 1 80 ? -5.076 -13.775 -0.044 1.00 98.19 80 ASP A O 1
ATOM 664 N N . LEU A 1 81 ? -4.783 -11.593 -0.476 1.00 98.25 81 LEU A N 1
ATOM 665 C CA . LEU A 1 81 ? -3.720 -11.398 0.502 1.00 98.25 81 LEU A CA 1
ATOM 666 C C . LEU A 1 81 ? -4.270 -11.186 1.915 1.00 98.25 81 LEU A C 1
ATOM 668 O O . LEU A 1 81 ? -5.235 -10.456 2.146 1.00 98.25 81 LEU A O 1
ATOM 672 N N . ALA A 1 82 ? -3.566 -11.743 2.897 1.00 97.75 82 ALA A N 1
ATOM 673 C CA . ALA A 1 82 ? -3.800 -11.444 4.301 1.00 97.75 82 ALA A CA 1
ATOM 674 C C . ALA A 1 82 ? -3.393 -9.991 4.640 1.00 97.75 82 ALA A C 1
ATOM 676 O O . ALA A 1 82 ? -2.486 -9.435 4.012 1.00 97.75 82 ALA A O 1
ATOM 677 N N . PRO A 1 83 ? -3.956 -9.368 5.697 1.00 97.69 83 PRO A N 1
ATOM 678 C CA . PRO A 1 83 ? -3.652 -7.975 6.043 1.00 97.69 83 PRO A CA 1
ATOM 679 C C . PRO A 1 83 ? -2.155 -7.668 6.209 1.00 97.69 83 PRO A C 1
ATOM 681 O O . PRO A 1 83 ? -1.675 -6.631 5.762 1.00 97.69 83 PRO A O 1
ATOM 684 N N . SER A 1 84 ? -1.379 -8.579 6.807 1.00 97.56 84 SER A N 1
ATOM 685 C CA . SER A 1 84 ? 0.078 -8.426 6.939 1.00 97.56 84 SER A CA 1
ATOM 686 C C . SER A 1 84 ? 0.785 -8.324 5.584 1.00 97.56 84 SER A C 1
ATOM 688 O O . SER A 1 84 ? 1.669 -7.485 5.421 1.00 97.56 84 SER A O 1
ATOM 690 N N . GLN A 1 85 ? 0.376 -9.139 4.614 1.00 98.44 85 GLN A N 1
ATOM 691 C CA . GLN A 1 85 ? 0.921 -9.161 3.258 1.00 98.44 85 GLN A CA 1
ATOM 692 C C . GLN A 1 85 ? 0.524 -7.902 2.480 1.00 98.44 85 GLN A C 1
ATOM 694 O O . GLN A 1 85 ? 1.361 -7.324 1.785 1.00 98.44 85 GLN A O 1
ATOM 699 N N . VAL A 1 86 ? -0.710 -7.417 2.669 1.00 98.69 86 VAL A N 1
ATOM 700 C CA . VAL A 1 86 ? -1.161 -6.123 2.133 1.00 98.69 86 VAL A CA 1
ATOM 701 C C . VAL A 1 86 ? -0.275 -4.990 2.655 1.00 98.69 86 VAL A C 1
ATOM 703 O O . VAL A 1 86 ? 0.195 -4.174 1.866 1.00 98.69 86 VAL A O 1
ATOM 706 N N . HIS A 1 87 ? 0.051 -4.957 3.951 1.00 98.62 87 HIS A N 1
ATOM 707 C CA . HIS A 1 87 ? 0.950 -3.928 4.493 1.00 98.62 87 HIS A CA 1
ATOM 708 C C . HIS A 1 87 ? 2.338 -3.958 3.828 1.00 98.62 87 HIS A C 1
ATOM 710 O O . HIS A 1 87 ? 2.857 -2.907 3.451 1.00 98.62 87 HIS A O 1
ATOM 716 N N . VAL A 1 88 ? 2.919 -5.149 3.626 1.00 98.69 88 VAL A N 1
ATOM 717 C CA . VAL A 1 88 ? 4.210 -5.313 2.925 1.00 98.69 88 VAL A CA 1
ATOM 718 C C . VAL A 1 88 ? 4.113 -4.841 1.472 1.00 98.69 88 VAL A C 1
ATOM 720 O O . VAL A 1 88 ? 5.027 -4.184 0.969 1.00 98.69 88 VAL A O 1
ATOM 723 N N . PHE A 1 89 ? 2.999 -5.129 0.798 1.00 98.81 89 PHE A N 1
ATOM 724 C CA . PHE A 1 89 ? 2.748 -4.660 -0.562 1.00 98.81 89 PHE A CA 1
ATOM 725 C C . PHE A 1 89 ? 2.708 -3.126 -0.631 1.00 98.81 89 PHE A C 1
ATOM 727 O O . PHE A 1 89 ? 3.400 -2.528 -1.455 1.00 98.81 89 PHE A O 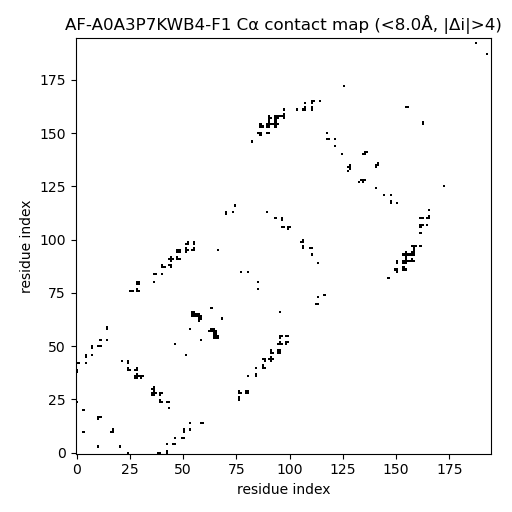1
ATOM 734 N N . TYR A 1 90 ? 1.964 -2.475 0.266 1.00 98.81 90 TYR A N 1
ATOM 735 C CA . TYR A 1 90 ? 1.890 -1.013 0.334 1.00 98.81 90 TYR A CA 1
ATOM 736 C C . TYR A 1 90 ? 3.244 -0.369 0.682 1.00 98.81 90 TYR A C 1
ATOM 738 O O . TYR A 1 90 ? 3.592 0.658 0.098 1.00 98.81 90 TYR A O 1
ATOM 746 N N . GLU A 1 91 ? 4.056 -0.982 1.553 1.00 98.81 91 GLU A N 1
ATOM 747 C CA . 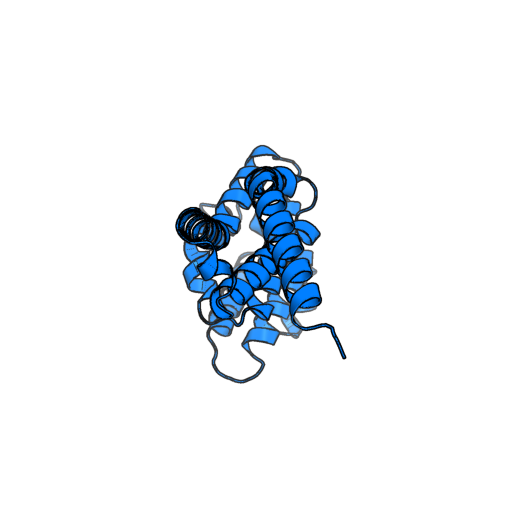GLU A 1 91 ? 5.439 -0.539 1.814 1.00 98.81 91 GLU A CA 1
ATOM 748 C C . GLU A 1 91 ? 6.297 -0.611 0.537 1.00 98.81 91 GLU A C 1
ATOM 750 O O . GLU A 1 91 ? 7.020 0.331 0.197 1.00 98.81 91 GLU A O 1
ATOM 755 N N . ALA A 1 92 ? 6.182 -1.701 -0.228 1.00 98.75 92 ALA A N 1
ATOM 756 C CA . ALA A 1 92 ? 6.906 -1.872 -1.485 1.00 98.75 92 ALA A CA 1
ATOM 757 C C . ALA A 1 92 ? 6.537 -0.805 -2.527 1.00 98.75 92 ALA A C 1
ATOM 759 O O . ALA A 1 92 ? 7.431 -0.222 -3.149 1.00 98.75 92 ALA A O 1
ATOM 760 N N . VAL A 1 93 ? 5.244 -0.505 -2.696 1.00 98.69 93 VAL A N 1
ATOM 761 C CA . VAL A 1 93 ? 4.802 0.555 -3.617 1.00 98.69 93 VAL A CA 1
ATOM 762 C C . VAL A 1 93 ? 5.210 1.939 -3.105 1.00 98.69 93 VAL A C 1
ATOM 764 O O . VAL A 1 93 ? 5.672 2.760 -3.897 1.00 98.69 93 VAL A O 1
ATOM 767 N N . GLY A 1 94 ? 5.183 2.177 -1.790 1.00 98.44 94 GLY A N 1
ATOM 768 C CA . GLY A 1 94 ? 5.722 3.400 -1.189 1.00 98.44 94 GLY A CA 1
ATOM 769 C C . GLY A 1 94 ? 7.191 3.638 -1.561 1.00 98.44 94 GLY A C 1
ATOM 770 O O . GLY A 1 94 ? 7.561 4.744 -1.958 1.00 98.44 94 GLY A O 1
ATOM 771 N N . HIS A 1 95 ? 8.028 2.592 -1.554 1.00 98.50 95 HIS A N 1
ATOM 772 C CA . HIS A 1 95 ? 9.418 2.689 -2.013 1.00 98.50 95 HIS A CA 1
ATOM 773 C C . HIS A 1 95 ? 9.536 3.023 -3.501 1.00 98.50 95 HIS A C 1
ATOM 775 O O . HIS A 1 95 ? 10.472 3.724 -3.894 1.00 98.50 95 HIS A O 1
ATOM 781 N N . ILE A 1 96 ? 8.622 2.522 -4.332 1.00 98.50 96 ILE A N 1
ATOM 782 C CA . ILE A 1 96 ? 8.581 2.844 -5.760 1.00 98.50 96 ILE A CA 1
ATOM 783 C C . ILE A 1 96 ? 8.274 4.331 -5.955 1.00 98.50 96 ILE A C 1
ATOM 785 O O . ILE A 1 96 ? 9.053 5.024 -6.613 1.00 98.50 96 ILE A O 1
ATOM 789 N N . ILE A 1 97 ? 7.206 4.830 -5.328 1.00 98.00 97 ILE A N 1
ATOM 790 C CA . ILE A 1 97 ? 6.780 6.236 -5.414 1.00 98.00 97 ILE A CA 1
ATOM 791 C C . ILE A 1 97 ? 7.890 7.168 -4.915 1.00 98.00 97 ILE A C 1
ATOM 793 O O . ILE A 1 97 ? 8.195 8.174 -5.554 1.00 98.00 97 ILE A O 1
ATOM 797 N N . SER A 1 98 ? 8.594 6.777 -3.847 1.00 96.69 98 SER A N 1
ATOM 798 C CA . SER A 1 98 ? 9.763 7.491 -3.311 1.00 96.69 98 SER A CA 1
ATOM 799 C C . SER A 1 98 ? 10.857 7.770 -4.359 1.00 96.69 98 SER A C 1
ATOM 801 O O . SER A 1 98 ? 11.714 8.621 -4.124 1.00 96.69 98 SER A O 1
ATOM 803 N N . SER A 1 99 ? 10.907 7.015 -5.463 1.00 96.00 99 SER A N 1
ATOM 804 C CA . SER A 1 99 ? 11.936 7.164 -6.499 1.00 96.00 99 SER A CA 1
ATOM 805 C C . SER A 1 99 ? 11.606 8.164 -7.605 1.00 96.00 99 SER A C 1
ATOM 807 O O . SER A 1 99 ? 12.513 8.503 -8.361 1.00 96.00 99 SER A O 1
ATOM 809 N N . ALA A 1 100 ? 10.368 8.658 -7.671 1.00 92.44 100 ALA A N 1
ATOM 810 C CA . ALA A 1 100 ? 9.943 9.733 -8.570 1.00 92.44 100 ALA A CA 1
ATOM 811 C C . ALA A 1 100 ? 10.197 11.130 -7.960 1.00 92.44 100 ALA A C 1
ATOM 813 O O . ALA A 1 100 ? 9.407 12.048 -8.129 1.00 92.44 100 ALA A O 1
ATOM 814 N N . SER A 1 101 ? 11.296 11.301 -7.213 1.00 85.56 101 SER A N 1
ATOM 815 C CA . SER A 1 101 ? 11.590 12.525 -6.443 1.00 85.56 101 SER A CA 1
ATOM 816 C C . SER A 1 101 ? 11.745 13.792 -7.284 1.00 85.56 101 SER A C 1
ATOM 818 O O . SER A 1 101 ? 11.705 14.891 -6.740 1.00 85.56 101 SER A O 1
ATOM 820 N N . ASP A 1 102 ? 11.965 13.630 -8.586 1.00 87.94 102 ASP A N 1
ATOM 821 C CA . ASP A 1 102 ? 12.132 14.733 -9.528 1.00 87.94 102 ASP A CA 1
ATOM 822 C C . ASP A 1 102 ? 10.771 15.360 -9.922 1.00 87.94 102 ASP A C 1
ATOM 824 O O . ASP A 1 102 ? 10.745 16.459 -10.470 1.00 87.94 102 ASP A O 1
ATOM 828 N N . GLU A 1 103 ? 9.645 14.701 -9.602 1.00 90.25 103 GLU A N 1
ATOM 829 C CA . GLU A 1 103 ? 8.280 15.108 -9.972 1.00 90.25 103 GLU A CA 1
ATOM 830 C C . GLU A 1 103 ? 7.328 15.061 -8.750 1.00 90.25 103 GLU A C 1
ATOM 832 O O . GLU A 1 103 ? 6.579 14.098 -8.575 1.00 90.25 103 GLU A O 1
ATOM 837 N N . PRO A 1 104 ? 7.331 16.086 -7.872 1.00 91.25 104 PRO A N 1
ATOM 838 C CA . PRO A 1 104 ? 6.542 16.078 -6.633 1.00 91.25 104 PRO A CA 1
ATOM 839 C C . PRO A 1 104 ? 5.030 15.923 -6.846 1.00 91.25 104 PRO A C 1
ATOM 841 O O . PRO A 1 104 ? 4.384 15.191 -6.098 1.00 91.25 104 PRO A O 1
ATOM 844 N N . ASP A 1 105 ? 4.483 16.561 -7.883 1.00 92.88 105 ASP A N 1
ATOM 845 C CA . ASP A 1 105 ? 3.059 16.457 -8.228 1.00 92.88 105 ASP A CA 1
ATOM 846 C C . ASP A 1 105 ? 2.706 15.023 -8.649 1.00 92.88 105 ASP A C 1
ATOM 848 O O . ASP A 1 105 ? 1.727 14.452 -8.175 1.00 92.88 105 ASP A O 1
ATOM 852 N N . GLN A 1 106 ? 3.578 14.375 -9.432 1.00 93.62 106 GLN A N 1
ATOM 853 C CA . GLN A 1 106 ? 3.421 12.966 -9.792 1.00 93.62 106 GLN A CA 1
ATOM 854 C C . GLN A 1 106 ? 3.446 12.066 -8.548 1.00 93.62 106 GLN A C 1
ATOM 856 O O . GLN A 1 106 ? 2.668 11.118 -8.452 1.00 93.62 106 GLN A O 1
ATOM 861 N N . GLN A 1 107 ? 4.322 12.341 -7.574 1.00 95.88 107 GLN A N 1
ATOM 862 C CA . GLN A 1 107 ? 4.348 11.572 -6.327 1.00 95.88 107 GLN A CA 1
ATOM 863 C C . GLN A 1 107 ? 3.039 11.714 -5.547 1.00 95.88 107 GLN A C 1
ATOM 865 O O . GLN A 1 107 ? 2.538 10.710 -5.042 1.00 95.88 107 GLN A O 1
ATOM 870 N N . ALA A 1 108 ? 2.483 12.925 -5.464 1.00 95.00 108 ALA A N 1
ATOM 871 C CA . ALA A 1 108 ? 1.206 13.169 -4.802 1.00 95.00 108 ALA A CA 1
ATOM 872 C C . ALA A 1 108 ? 0.061 12.400 -5.482 1.00 95.00 108 ALA A C 1
ATOM 874 O O . ALA A 1 108 ? -0.655 11.665 -4.799 1.00 95.00 108 ALA A O 1
ATOM 875 N N . ASP A 1 109 ? -0.032 12.469 -6.812 1.00 96.12 109 ASP A N 1
ATOM 876 C CA . ASP A 1 109 ? -1.040 11.748 -7.600 1.00 96.12 109 ASP A CA 1
ATOM 877 C C . ASP A 1 109 ? -0.934 10.225 -7.417 1.00 96.12 109 ASP A C 1
ATOM 879 O O . ASP A 1 109 ? -1.935 9.511 -7.311 1.00 96.12 109 ASP A O 1
ATOM 883 N N . LEU A 1 110 ? 0.291 9.691 -7.376 1.00 97.94 110 LEU A N 1
ATOM 884 C CA . LEU A 1 110 ? 0.524 8.263 -7.157 1.00 97.94 110 LEU A CA 1
ATOM 885 C C . LEU A 1 110 ? 0.142 7.825 -5.737 1.00 97.94 110 LEU A C 1
ATOM 887 O O . LEU A 1 110 ? -0.400 6.730 -5.574 1.00 97.94 110 LEU A O 1
ATOM 891 N N . ILE A 1 111 ? 0.398 8.657 -4.720 1.00 98.25 111 ILE A N 1
ATOM 892 C CA . ILE A 1 111 ? -0.047 8.398 -3.343 1.00 98.25 111 ILE A CA 1
ATOM 893 C C . ILE A 1 111 ? -1.574 8.394 -3.270 1.00 98.25 111 ILE A C 1
ATOM 895 O O . ILE A 1 111 ? -2.140 7.477 -2.678 1.00 98.25 111 ILE A O 1
ATOM 899 N N . GLU A 1 112 ? -2.242 9.358 -3.902 1.00 97.56 112 GLU A N 1
ATOM 900 C CA . GLU A 1 112 ? -3.704 9.417 -3.936 1.00 97.56 112 GLU A CA 1
ATOM 901 C C . GLU A 1 112 ? -4.300 8.150 -4.568 1.00 97.56 112 GLU A C 1
ATOM 903 O O . GLU A 1 112 ? -5.154 7.495 -3.963 1.00 97.56 112 GLU A O 1
ATOM 908 N N . LYS A 1 113 ? -3.784 7.738 -5.734 1.00 98.19 113 LYS A N 1
ATOM 909 C CA . LYS A 1 113 ? -4.198 6.500 -6.416 1.00 98.19 113 LYS A CA 1
ATOM 910 C C . LYS A 1 113 ? -3.962 5.251 -5.560 1.00 98.19 113 LYS A C 1
ATOM 912 O O . LYS A 1 113 ? -4.840 4.395 -5.480 1.00 98.19 113 LYS A O 1
ATOM 917 N N . LEU A 1 114 ? -2.795 5.129 -4.921 1.00 98.56 114 LEU A N 1
ATOM 918 C CA . LEU A 1 114 ? -2.458 3.981 -4.067 1.00 98.56 114 LEU A CA 1
ATOM 919 C C . LEU A 1 114 ? -3.384 3.885 -2.848 1.00 98.56 114 LEU A C 1
ATOM 921 O O . LEU A 1 114 ? -3.828 2.796 -2.475 1.00 98.56 114 LEU A O 1
ATOM 925 N N . MET A 1 115 ? -3.679 5.026 -2.229 1.00 98.56 115 MET A N 1
ATOM 926 C CA . MET A 1 115 ? -4.454 5.090 -0.995 1.00 98.56 115 MET A CA 1
ATOM 927 C C . MET A 1 115 ? -5.967 5.104 -1.231 1.00 98.56 115 MET A C 1
ATOM 929 O O . MET A 1 115 ? -6.714 5.042 -0.263 1.00 98.56 115 MET A O 1
ATOM 933 N N . ALA A 1 116 ? -6.443 5.110 -2.480 1.00 98.19 116 ALA A N 1
ATOM 934 C CA . ALA A 1 116 ? -7.868 5.160 -2.813 1.00 98.19 116 ALA A CA 1
ATOM 935 C C . ALA A 1 116 ? -8.711 4.071 -2.117 1.00 98.19 116 ALA A C 1
ATOM 937 O O . ALA A 1 116 ? -9.745 4.384 -1.532 1.00 98.19 116 ALA A O 1
ATOM 938 N N . LEU A 1 117 ? -8.255 2.810 -2.119 1.00 97.31 117 LEU A N 1
ATOM 939 C CA . LEU A 1 117 ? -8.959 1.696 -1.464 1.00 97.31 117 LEU A CA 1
ATOM 940 C C . LEU A 1 117 ? -9.067 1.859 0.066 1.00 97.31 117 LEU A C 1
ATOM 942 O O . LEU A 1 117 ? -10.192 1.887 0.566 1.00 97.31 117 LEU A O 1
ATO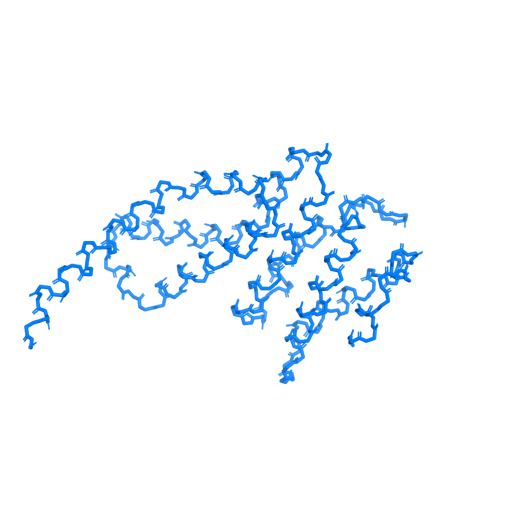M 946 N N . PRO A 1 118 ? -7.961 1.993 0.834 1.00 98.00 118 PRO A N 1
ATOM 947 C CA . PRO A 1 118 ? -8.053 2.160 2.286 1.00 98.00 118 PRO A CA 1
ATOM 948 C C . PRO A 1 118 ? -8.800 3.437 2.673 1.00 98.00 118 PRO A C 1
ATOM 950 O O . PRO A 1 118 ? -9.500 3.451 3.679 1.00 98.00 118 PRO A O 1
ATOM 953 N N . ASN A 1 119 ? -8.689 4.486 1.859 1.00 98.31 119 ASN A N 1
ATOM 954 C CA . ASN A 1 119 ? -9.414 5.730 2.054 1.00 98.31 119 ASN A CA 1
ATOM 955 C C . ASN A 1 119 ? -10.925 5.576 1.862 1.00 98.31 119 ASN A C 1
ATOM 957 O O . ASN A 1 119 ? -1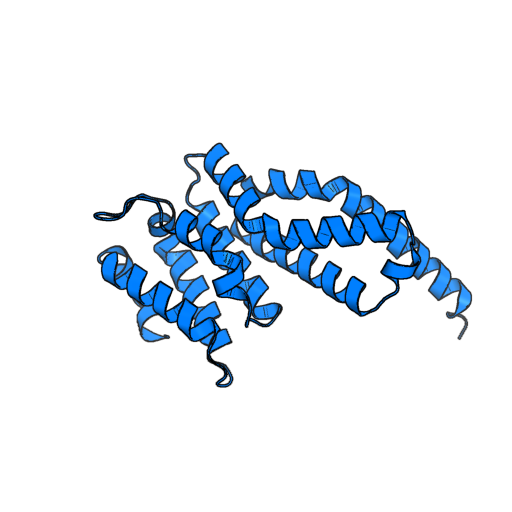1.682 6.119 2.651 1.00 98.31 119 ASN A O 1
ATOM 961 N N . SER A 1 120 ? -11.373 4.808 0.866 1.00 97.69 120 SER A N 1
ATOM 962 C CA . SER A 1 120 ? -12.803 4.544 0.674 1.00 97.69 120 SER A CA 1
ATOM 963 C C . SER A 1 120 ? -13.414 3.839 1.886 1.00 97.69 120 SER A C 1
ATOM 965 O O . SER A 1 120 ? -14.500 4.203 2.322 1.00 97.69 120 SER A O 1
ATOM 967 N N . VAL A 1 121 ? -12.709 2.848 2.444 1.00 96.50 121 VAL A N 1
ATOM 968 C CA . VAL A 1 121 ? -13.168 2.129 3.644 1.00 96.50 121 VAL A CA 1
ATOM 969 C C . VAL A 1 121 ? -13.105 3.033 4.878 1.00 96.50 121 VAL A C 1
ATOM 971 O O . VAL A 1 121 ? -13.986 2.982 5.730 1.00 96.50 121 VAL A O 1
ATOM 974 N N . TRP A 1 122 ? -12.081 3.885 4.979 1.00 97.44 122 TRP A N 1
ATOM 975 C CA . TRP A 1 122 ? -11.989 4.895 6.032 1.00 97.44 122 TRP A CA 1
ATOM 976 C C . TRP A 1 122 ? -13.193 5.836 6.011 1.00 97.44 122 TRP A C 1
ATOM 978 O O . TRP A 1 122 ? -13.864 5.973 7.030 1.00 97.44 122 TRP A O 1
ATOM 988 N N . ASP A 1 123 ? -13.493 6.433 4.856 1.00 96.94 123 ASP A N 1
ATOM 989 C CA . ASP A 1 123 ? -14.590 7.389 4.698 1.00 96.94 123 ASP A CA 1
ATOM 990 C C . ASP A 1 123 ? -15.941 6.758 5.075 1.00 96.94 123 ASP A C 1
ATOM 992 O O . ASP A 1 123 ? -16.746 7.387 5.761 1.00 96.94 123 ASP A O 1
ATOM 996 N N . GLU A 1 124 ? -16.171 5.498 4.690 1.00 96.06 124 GLU A N 1
ATOM 997 C CA . GLU A 1 124 ? -17.370 4.739 5.065 1.00 96.06 124 GLU A CA 1
ATOM 998 C C . GLU A 1 124 ? -17.481 4.557 6.587 1.00 96.06 124 GLU A C 1
ATOM 1000 O O . GLU A 1 124 ? -18.535 4.809 7.175 1.00 96.06 124 GLU A O 1
ATOM 1005 N N . ILE A 1 125 ? -16.385 4.178 7.253 1.00 94.81 125 ILE A N 1
ATOM 1006 C CA . ILE A 1 125 ? -16.365 4.015 8.712 1.00 94.81 125 ILE A CA 1
ATOM 1007 C C . ILE A 1 125 ? -16.600 5.356 9.419 1.00 94.81 125 ILE A C 1
ATOM 1009 O O . ILE A 1 125 ? -17.369 5.405 10.380 1.00 94.81 125 ILE A O 1
ATOM 1013 N N . ILE A 1 126 ? -15.967 6.440 8.959 1.00 94.31 126 ILE A N 1
ATOM 1014 C CA . ILE A 1 126 ? -16.147 7.780 9.536 1.00 94.31 126 ILE A CA 1
ATOM 1015 C C . ILE A 1 126 ? -17.592 8.257 9.373 1.00 94.31 126 ILE A C 1
ATOM 1017 O O . ILE A 1 126 ? -18.171 8.762 10.336 1.00 94.31 126 ILE A O 1
ATOM 1021 N N . ALA A 1 127 ? -18.193 8.062 8.197 1.00 94.19 127 ALA A N 1
ATOM 1022 C CA . ALA A 1 127 ? -19.587 8.417 7.950 1.00 94.19 127 ALA A CA 1
ATOM 1023 C C . ALA A 1 127 ? -20.532 7.659 8.897 1.00 94.19 127 ALA A C 1
ATOM 1025 O O . ALA A 1 127 ? -21.331 8.281 9.598 1.00 94.19 127 ALA A O 1
ATOM 1026 N N . ASN A 1 128 ? -20.367 6.337 9.006 1.00 92.19 128 ASN A N 1
ATOM 1027 C CA . ASN A 1 128 ? -21.174 5.501 9.897 1.00 92.19 128 ASN A CA 1
ATOM 1028 C C . ASN A 1 128 ? -20.992 5.880 11.376 1.00 92.19 128 ASN A C 1
ATOM 1030 O O . ASN A 1 128 ? -21.963 5.924 12.131 1.00 92.19 128 ASN A O 1
ATOM 1034 N N . ALA A 1 129 ? -19.766 6.200 11.798 1.00 91.00 129 ALA A N 1
ATOM 1035 C CA . ALA A 1 129 ? -19.481 6.637 13.163 1.00 91.00 129 ALA A CA 1
ATOM 1036 C C . ALA A 1 129 ? -20.078 8.019 13.487 1.00 91.00 129 ALA A C 1
ATOM 1038 O O . ALA A 1 129 ? -20.421 8.276 14.644 1.00 91.00 129 ALA A O 1
ATOM 1039 N N . GLY A 1 130 ? -20.209 8.894 12.483 1.00 90.06 130 GLY A N 1
ATOM 1040 C CA . GLY A 1 130 ? -20.874 10.192 12.606 1.00 90.06 130 GLY A CA 1
ATOM 1041 C C . GLY A 1 130 ? -22.379 10.077 12.868 1.00 90.06 130 GLY A C 1
ATOM 1042 O O . GLY A 1 130 ? -22.939 10.918 13.569 1.00 90.06 130 GLY A O 1
ATOM 1043 N N . GLU A 1 131 ? -23.020 9.022 12.358 1.00 91.69 131 GLU A N 1
ATOM 1044 C CA . GLU A 1 131 ? -24.435 8.722 12.610 1.00 91.69 131 GLU A CA 1
ATOM 1045 C C . GLU A 1 131 ? -24.643 7.909 13.893 1.00 91.69 131 GLU A C 1
ATOM 1047 O O . GLU A 1 131 ? -25.524 8.215 14.699 1.00 91.69 131 GLU A O 1
ATOM 1052 N N . ASN A 1 132 ? -23.826 6.873 14.098 1.00 90.69 132 ASN A N 1
ATOM 1053 C CA . ASN A 1 132 ? -23.918 5.980 15.242 1.00 90.69 132 ASN A CA 1
ATOM 1054 C C . ASN A 1 132 ? -22.531 5.619 15.788 1.00 90.69 132 ASN A C 1
ATOM 1056 O O . ASN A 1 132 ? -21.833 4.736 15.290 1.00 90.69 132 ASN A O 1
ATOM 1060 N N . MET A 1 133 ? -22.175 6.234 16.913 1.00 87.12 133 MET A N 1
ATOM 1061 C CA . MET A 1 133 ? -20.883 6.017 17.564 1.00 87.12 133 MET A CA 1
ATOM 1062 C C . MET A 1 133 ? -20.698 4.595 18.134 1.00 87.12 133 MET A C 1
ATOM 1064 O O 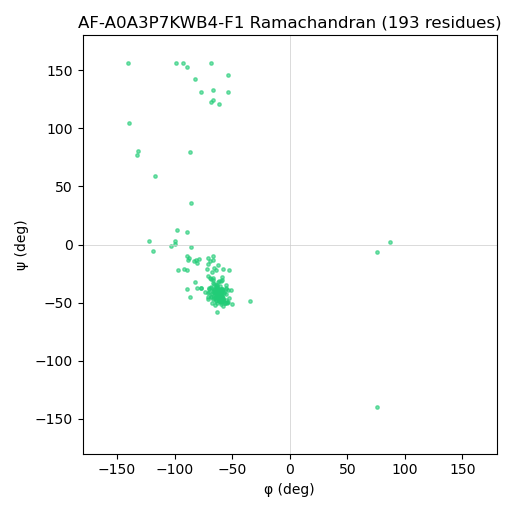. MET A 1 133 ? -19.572 4.222 18.476 1.00 87.12 133 MET A O 1
ATOM 1068 N N . ALA A 1 134 ? -21.762 3.791 18.250 1.00 88.62 134 ALA A N 1
ATOM 1069 C CA . ALA A 1 134 ? -21.660 2.392 18.675 1.00 88.62 134 ALA A CA 1
ATOM 1070 C C . ALA A 1 134 ? -20.932 1.516 17.639 1.00 88.62 134 ALA A C 1
ATOM 1072 O O . ALA A 1 134 ? -20.309 0.530 18.015 1.00 88.62 134 ALA A O 1
ATOM 1073 N N . VAL A 1 135 ? -20.912 1.916 16.360 1.00 90.00 135 VAL A N 1
ATOM 1074 C CA . VAL A 1 135 ? -20.202 1.191 15.287 1.00 90.00 135 VAL A CA 1
ATOM 1075 C C . VAL A 1 135 ? -18.699 1.074 15.587 1.00 90.00 135 VAL A C 1
ATOM 1077 O O . VAL A 1 135 ? -18.068 0.075 15.259 1.00 90.00 135 VAL A O 1
ATOM 1080 N N . LEU A 1 136 ? -18.116 2.053 16.291 1.00 88.12 136 LEU A N 1
ATOM 1081 C CA . LEU A 1 136 ? -16.708 2.016 16.711 1.00 88.12 136 LEU A CA 1
ATOM 1082 C C . LEU A 1 136 ? -16.412 0.988 17.818 1.00 88.12 136 LEU A C 1
ATOM 1084 O O . LEU A 1 136 ? -15.247 0.745 18.112 1.00 88.12 136 LEU A O 1
ATOM 1088 N N . GLU A 1 137 ? -17.430 0.411 18.458 1.00 87.38 137 GLU A N 1
ATOM 1089 C CA . GLU A 1 137 ? -17.265 -0.667 19.448 1.00 87.38 137 GLU A CA 1
ATOM 1090 C C . GLU A 1 137 ? -17.271 -2.049 18.794 1.00 87.38 137 GLU A C 1
ATOM 1092 O O . GLU A 1 137 ? -16.871 -3.036 19.416 1.00 87.38 137 GLU A O 1
ATOM 1097 N N . GLU A 1 138 ? -17.679 -2.134 17.527 1.00 92.50 138 GLU A N 1
ATOM 1098 C CA . GLU A 1 138 ? -17.681 -3.388 16.795 1.00 92.50 138 GLU A CA 1
ATOM 1099 C C . GLU A 1 138 ? -16.233 -3.867 16.574 1.00 92.50 138 GLU A C 1
ATOM 1101 O O . GLU A 1 138 ? -15.402 -3.142 16.000 1.00 92.50 138 GLU A O 1
ATOM 1106 N N . PRO A 1 139 ? -15.887 -5.100 17.000 1.00 91.81 139 PRO A N 1
ATOM 1107 C CA . PRO A 1 139 ? -14.519 -5.608 16.891 1.00 91.81 139 PRO A CA 1
ATOM 1108 C C . PRO A 1 139 ? -14.000 -5.653 15.451 1.00 91.81 139 PRO A C 1
ATOM 1110 O O . PRO A 1 139 ? -12.800 -5.500 15.216 1.00 91.81 139 PRO A O 1
ATOM 1113 N N . GLU A 1 140 ? -14.892 -5.875 14.486 1.00 93.06 140 GLU A N 1
ATOM 1114 C CA . GLU A 1 140 ? -14.555 -5.918 13.065 1.00 93.06 140 GLU A CA 1
ATOM 1115 C C . GLU A 1 140 ? -14.207 -4.530 12.520 1.00 93.06 140 GLU A C 1
ATOM 1117 O O . GLU A 1 140 ? -13.145 -4.365 11.920 1.00 93.06 140 GLU A O 1
ATOM 1122 N N . VAL A 1 141 ? -15.019 -3.514 12.824 1.00 93.12 141 VAL A N 1
ATOM 1123 C CA . VAL A 1 141 ? -14.753 -2.116 12.451 1.00 93.12 141 VAL A CA 1
ATOM 1124 C C . VAL A 1 141 ? -13.438 -1.636 13.060 1.00 93.12 141 VAL A C 1
ATOM 1126 O O . VAL A 1 141 ? -12.594 -1.072 12.363 1.00 93.12 141 VAL A O 1
ATOM 1129 N N . THR A 1 142 ? -13.204 -1.934 14.341 1.00 91.12 142 THR A N 1
ATOM 1130 C CA . THR A 1 142 ? -11.949 -1.583 15.024 1.00 91.12 142 THR A CA 1
ATOM 1131 C C . THR A 1 142 ? -10.743 -2.266 14.376 1.00 91.12 142 THR A C 1
ATOM 1133 O O . THR A 1 142 ? -9.690 -1.648 14.186 1.00 91.12 142 THR A O 1
ATOM 1136 N N . ARG A 1 143 ? -10.879 -3.542 13.992 1.00 94.12 143 ARG A N 1
ATOM 1137 C CA . ARG A 1 143 ? -9.829 -4.277 13.275 1.00 94.12 143 ARG A CA 1
ATOM 1138 C C . ARG A 1 143 ? -9.560 -3.663 11.900 1.00 94.12 143 ARG A C 1
ATOM 1140 O O . ARG A 1 143 ? -8.393 -3.530 11.528 1.00 94.12 143 ARG A O 1
ATOM 1147 N N . ASN A 1 144 ? -10.602 -3.257 11.178 1.00 94.56 144 ASN A N 1
ATOM 1148 C CA . ASN A 1 144 ? -10.478 -2.608 9.874 1.00 94.56 144 ASN A CA 1
ATOM 1149 C C . ASN A 1 144 ? -9.777 -1.250 9.991 1.00 94.56 144 ASN A C 1
ATOM 1151 O O . ASN A 1 144 ? -8.803 -1.021 9.275 1.00 94.56 144 ASN A O 1
ATOM 1155 N N . LEU A 1 145 ? -10.162 -0.410 10.959 1.00 95.06 145 LEU A N 1
ATOM 1156 C CA . LEU A 1 145 ? -9.459 0.842 11.266 1.00 95.06 145 LEU A CA 1
ATOM 1157 C C . LEU A 1 145 ? -7.977 0.597 11.560 1.00 95.06 145 LEU A C 1
ATOM 1159 O O . LEU A 1 145 ? -7.109 1.248 10.981 1.00 95.06 145 LEU A O 1
ATOM 1163 N N . LEU A 1 146 ? -7.661 -0.385 12.409 1.00 95.56 146 LEU A N 1
ATOM 1164 C CA . LEU A 1 146 ? -6.275 -0.722 12.728 1.00 95.56 146 LEU A CA 1
ATOM 1165 C C . LEU A 1 146 ? -5.481 -1.156 11.486 1.00 95.56 146 LEU A C 1
ATOM 1167 O O . LEU A 1 146 ? -4.322 -0.767 11.335 1.00 95.56 146 LEU A O 1
ATOM 1171 N N . ASN A 1 147 ? -6.080 -1.949 10.598 1.00 97.62 147 ASN A N 1
ATOM 1172 C CA . ASN A 1 147 ? -5.442 -2.372 9.351 1.00 97.62 147 ASN A CA 1
ATOM 1173 C C . ASN A 1 147 ? -5.231 -1.192 8.388 1.00 97.62 147 ASN A C 1
ATOM 1175 O O . ASN A 1 147 ? -4.156 -1.069 7.799 1.00 97.62 147 ASN A O 1
ATOM 1179 N N . ILE A 1 148 ? -6.190 -0.268 8.283 1.00 98.19 148 ILE A N 1
ATOM 1180 C CA . ILE A 1 148 ? -6.035 0.963 7.493 1.00 98.19 148 ILE A CA 1
ATOM 1181 C C . ILE A 1 148 ? -4.876 1.804 8.040 1.00 98.19 148 ILE A C 1
ATOM 1183 O O . ILE A 1 148 ? -4.014 2.246 7.277 1.00 98.19 148 ILE A O 1
ATOM 1187 N N . LEU A 1 149 ? -4.793 1.983 9.360 1.00 98.19 149 LEU A N 1
ATOM 1188 C CA . LEU A 1 149 ? -3.701 2.724 9.996 1.00 98.19 149 LEU A CA 1
ATOM 1189 C C . LEU A 1 149 ? -2.344 2.051 9.767 1.00 98.19 149 LEU A C 1
ATOM 1191 O O . LEU A 1 149 ? -1.378 2.724 9.412 1.00 98.19 149 LEU A O 1
ATOM 1195 N N . LYS A 1 150 ? -2.260 0.722 9.896 1.00 98.50 150 LYS A N 1
ATOM 1196 C CA . LYS A 1 150 ? -1.036 -0.038 9.595 1.00 98.50 150 LYS A CA 1
ATOM 1197 C C . LYS A 1 150 ? -0.625 0.086 8.128 1.00 98.50 150 LYS A C 1
ATOM 1199 O O . LYS A 1 150 ? 0.561 0.252 7.853 1.00 98.50 150 LYS A O 1
ATOM 1204 N N . THR A 1 151 ? -1.587 0.081 7.208 1.00 98.62 151 THR A N 1
ATOM 1205 C CA . THR A 1 151 ? -1.357 0.325 5.775 1.00 98.62 151 THR A CA 1
ATOM 1206 C C . THR A 1 151 ? -0.779 1.724 5.539 1.00 98.62 151 THR A C 1
ATOM 1208 O O . THR A 1 151 ? 0.232 1.869 4.851 1.00 98.62 151 THR A O 1
ATOM 1211 N N . ASN A 1 152 ? -1.357 2.751 6.176 1.00 98.56 152 ASN A N 1
ATOM 1212 C CA . ASN A 1 152 ? -0.848 4.124 6.125 1.00 98.56 152 ASN A CA 1
ATOM 1213 C C . ASN A 1 152 ? 0.583 4.216 6.679 1.00 98.56 152 ASN A C 1
ATOM 1215 O O . ASN A 1 152 ? 1.444 4.818 6.044 1.00 98.56 152 ASN A O 1
ATOM 1219 N N . VAL A 1 153 ? 0.868 3.585 7.825 1.00 98.56 153 VAL A N 1
ATOM 1220 C CA . VAL A 1 153 ? 2.215 3.554 8.424 1.00 98.56 153 VAL A CA 1
ATOM 1221 C C . VAL A 1 153 ? 3.226 2.888 7.490 1.00 98.56 153 VAL A C 1
ATOM 1223 O O . VAL A 1 153 ? 4.313 3.431 7.283 1.00 98.56 153 VAL A O 1
ATOM 1226 N N . ALA A 1 154 ? 2.870 1.743 6.904 1.00 98.44 154 ALA A N 1
ATOM 1227 C CA . ALA A 1 154 ? 3.725 1.006 5.979 1.00 98.44 154 ALA A CA 1
ATOM 1228 C C . ALA A 1 154 ? 4.079 1.849 4.741 1.00 98.44 154 ALA A C 1
ATOM 1230 O O . ALA A 1 154 ? 5.255 1.991 4.399 1.00 98.44 154 ALA A O 1
ATOM 1231 N N . CYS A 1 155 ? 3.081 2.485 4.120 1.00 98.25 155 CYS A N 1
ATOM 1232 C CA . CYS A 1 155 ? 3.299 3.367 2.976 1.00 98.25 155 CYS A CA 1
ATOM 1233 C C . CYS A 1 155 ? 4.108 4.620 3.357 1.00 98.25 155 CYS A C 1
ATOM 1235 O O . CYS A 1 155 ? 5.072 4.960 2.673 1.00 98.25 155 CYS A O 1
ATOM 1237 N N . CYS A 1 156 ? 3.763 5.285 4.465 1.00 98.19 156 CYS A N 1
ATOM 1238 C CA . CYS A 1 156 ? 4.428 6.501 4.947 1.00 98.19 156 CYS A CA 1
ATOM 1239 C C . CYS A 1 156 ? 5.924 6.282 5.190 1.00 98.19 156 CYS A C 1
ATOM 1241 O O . CYS A 1 156 ? 6.759 7.040 4.692 1.00 98.19 156 CYS A O 1
ATOM 1243 N N . LYS A 1 157 ? 6.271 5.191 5.887 1.00 97.25 157 LYS A N 1
ATOM 1244 C CA . LYS A 1 157 ? 7.658 4.801 6.175 1.00 97.25 157 LYS A CA 1
ATOM 1245 C C . LYS A 1 157 ? 8.500 4.674 4.902 1.00 97.25 157 LYS A C 1
ATOM 1247 O O . LYS A 1 157 ? 9.680 5.021 4.913 1.00 97.25 157 LYS A O 1
ATOM 1252 N N . ALA A 1 158 ? 7.913 4.163 3.823 1.00 97.62 158 ALA A N 1
ATOM 1253 C CA . ALA A 1 158 ? 8.623 3.908 2.577 1.00 97.62 158 ALA A CA 1
ATOM 1254 C C . ALA A 1 158 ? 8.632 5.100 1.608 1.00 97.62 158 ALA A C 1
ATOM 1256 O O . ALA A 1 158 ? 9.650 5.330 0.949 1.00 97.62 158 ALA A O 1
ATOM 1257 N N . ALA A 1 159 ? 7.523 5.839 1.517 1.00 96.69 159 ALA A N 1
ATOM 1258 C CA . ALA A 1 159 ? 7.362 6.982 0.620 1.00 96.69 159 ALA A CA 1
ATOM 1259 C C . ALA A 1 159 ? 8.066 8.245 1.142 1.00 96.69 159 ALA A C 1
ATOM 1261 O O . ALA A 1 159 ? 8.666 8.980 0.357 1.00 96.69 159 ALA A O 1
ATOM 1262 N N . GLY A 1 160 ? 8.040 8.482 2.458 1.00 95.25 160 GLY A N 1
ATOM 1263 C CA . GLY A 1 160 ? 8.617 9.669 3.085 1.00 95.25 160 GLY A CA 1
ATOM 1264 C C . GLY A 1 160 ? 7.766 10.927 2.883 1.00 95.25 160 GLY A C 1
ATOM 1265 O O . GLY A 1 160 ? 6.542 10.877 2.959 1.00 95.25 160 GLY A O 1
ATOM 1266 N N . ASN A 1 161 ? 8.421 12.065 2.628 1.00 93.19 161 ASN A N 1
ATOM 1267 C CA . ASN A 1 161 ? 7.792 13.393 2.585 1.00 93.19 161 ASN A CA 1
ATOM 1268 C C . ASN A 1 161 ? 6.533 13.516 1.695 1.00 93.19 161 ASN A C 1
ATOM 1270 O O . ASN A 1 161 ? 5.589 14.166 2.137 1.00 93.19 161 ASN A O 1
ATOM 1274 N N . PRO A 1 162 ? 6.447 12.890 0.500 1.00 92.62 162 PRO A N 1
ATOM 1275 C CA . PRO A 1 162 ? 5.244 12.971 -0.336 1.00 92.62 162 PRO A CA 1
ATOM 1276 C C . PRO A 1 162 ? 3.970 12.465 0.349 1.00 92.62 162 PRO A C 1
ATOM 1278 O O . PRO A 1 162 ? 2.875 12.865 -0.026 1.00 92.62 162 PRO A O 1
ATOM 1281 N N . PHE A 1 163 ? 4.093 11.632 1.388 1.00 97.06 163 PHE A N 1
ATOM 1282 C CA . PHE A 1 163 ? 2.952 11.129 2.151 1.00 97.06 163 PHE A CA 1
ATOM 1283 C C . PHE A 1 163 ? 2.212 12.222 2.944 1.00 97.06 163 PHE A C 1
ATOM 1285 O O . PHE A 1 163 ? 1.129 11.972 3.471 1.00 97.06 163 PHE A O 1
ATOM 1292 N N . ILE A 1 164 ? 2.761 13.440 3.031 1.00 96.12 164 ILE A N 1
ATOM 1293 C CA . ILE A 1 164 ? 2.102 14.561 3.705 1.00 96.12 164 ILE A CA 1
ATOM 1294 C C . ILE A 1 164 ? 0.704 14.837 3.142 1.00 96.12 164 ILE A C 1
ATOM 1296 O O . ILE A 1 164 ? -0.191 15.147 3.917 1.00 96.12 164 ILE A O 1
ATOM 1300 N N . THR A 1 165 ? 0.479 14.653 1.837 1.00 95.06 165 THR A N 1
ATOM 1301 C CA . THR A 1 165 ? -0.836 14.866 1.206 1.00 95.06 165 THR A CA 1
ATOM 1302 C C . THR A 1 165 ? -1.893 13.919 1.775 1.00 95.06 165 THR A C 1
ATOM 1304 O O . THR A 1 165 ? -2.974 14.349 2.177 1.00 95.06 165 THR A O 1
ATOM 1307 N N . GLN A 1 166 ? -1.542 12.640 1.904 1.00 97.94 166 GLN A N 1
ATOM 1308 C CA . GLN A 1 166 ? -2.384 11.616 2.513 1.00 97.94 166 GLN A CA 1
ATOM 1309 C C . GLN A 1 166 ? -2.580 11.853 4.014 1.00 97.94 166 GLN A C 1
ATOM 1311 O O . GLN A 1 166 ? -3.693 11.721 4.522 1.00 97.94 166 GLN A O 1
ATOM 1316 N N . LEU A 1 167 ? -1.520 12.222 4.738 1.00 97.25 167 LEU A N 1
ATOM 1317 C CA . LEU A 1 167 ? -1.633 12.507 6.167 1.00 97.25 167 LEU A CA 1
ATOM 1318 C C . LEU A 1 167 ? -2.550 13.707 6.422 1.00 97.25 167 LEU A C 1
ATOM 1320 O O . LEU A 1 167 ? -3.412 13.628 7.290 1.00 97.25 167 LEU A O 1
ATOM 1324 N N . SER A 1 168 ? -2.394 14.790 5.656 1.00 96.69 168 SER A N 1
ATOM 1325 C CA . SER A 1 168 ? -3.231 15.988 5.758 1.00 96.69 168 SER A CA 1
ATOM 1326 C C . SER A 1 168 ? -4.706 15.681 5.527 1.00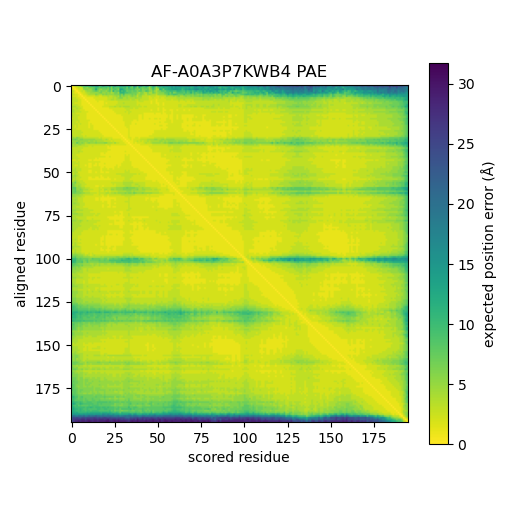 96.69 168 SER A C 1
ATOM 1328 O O . SER A 1 168 ? -5.541 16.220 6.248 1.00 96.69 168 SER A O 1
ATOM 1330 N N . ARG A 1 169 ? -5.021 14.784 4.584 1.00 96.38 169 ARG A N 1
ATOM 1331 C CA . ARG A 1 169 ? -6.390 14.317 4.356 1.00 96.38 169 ARG A CA 1
ATOM 1332 C C . ARG A 1 169 ? -6.987 13.660 5.604 1.00 96.38 169 ARG A C 1
ATOM 1334 O O . ARG A 1 169 ? -8.102 13.990 5.984 1.00 96.38 169 ARG A O 1
ATOM 1341 N N . LEU A 1 170 ? -6.257 12.737 6.229 1.00 96.12 170 LEU A N 1
ATOM 1342 C CA . LEU A 1 170 ? -6.764 11.958 7.367 1.00 96.12 170 LEU A CA 1
ATOM 1343 C C . LEU A 1 170 ? -6.687 12.703 8.709 1.00 96.12 170 LEU A C 1
ATOM 1345 O O . LEU A 1 170 ? -7.252 12.249 9.701 1.00 96.12 170 LEU A O 1
ATOM 1349 N N . TYR A 1 171 ? -5.949 13.812 8.778 1.00 95.50 171 TYR A N 1
ATOM 1350 C CA . TYR A 1 171 ? -5.469 14.375 10.041 1.00 95.50 171 TYR A CA 1
ATOM 1351 C C . TYR A 1 171 ? -6.582 14.740 11.033 1.00 95.50 171 TYR A C 1
ATOM 1353 O O . TYR A 1 171 ? -6.484 14.429 12.219 1.00 95.50 171 TYR A O 1
ATOM 1361 N N . ILE A 1 172 ? -7.647 15.388 10.558 1.00 96.25 172 ILE A N 1
ATOM 1362 C CA . ILE A 1 172 ? -8.750 15.832 11.424 1.00 96.25 172 ILE A CA 1
ATOM 1363 C C . ILE A 1 172 ? -9.576 14.644 11.928 1.00 96.25 172 ILE A C 1
ATOM 1365 O O . ILE A 1 172 ? -9.908 14.587 13.117 1.00 96.25 172 ILE A O 1
ATOM 1369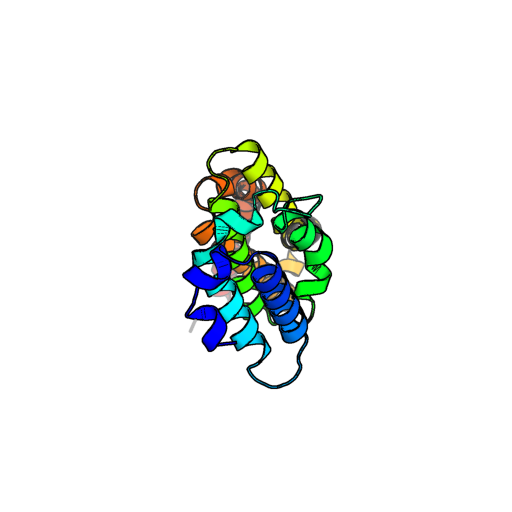 N N . ASP A 1 173 ? -9.848 13.673 11.060 1.00 94.50 173 ASP A N 1
ATOM 1370 C CA . ASP A 1 173 ? -10.573 12.457 11.426 1.00 94.50 173 ASP A CA 1
ATOM 1371 C C . ASP A 1 173 ? -9.772 11.628 12.431 1.00 94.50 173 ASP A C 1
ATOM 1373 O O . ASP A 1 173 ? -10.323 11.150 13.420 1.00 94.50 173 ASP A O 1
ATOM 1377 N N . LEU A 1 174 ? -8.452 11.523 12.237 1.00 95.38 174 LEU A N 1
ATOM 1378 C CA . LEU A 1 174 ? -7.542 10.838 13.157 1.00 95.38 174 LEU A CA 1
ATOM 1379 C C . LEU A 1 174 ? -7.593 11.435 14.564 1.00 95.38 174 LEU A C 1
ATOM 1381 O O . LEU A 1 174 ? -7.683 10.691 15.539 1.00 95.38 174 LEU A O 1
ATOM 1385 N N . LEU A 1 175 ? -7.550 12.765 14.682 1.00 95.06 175 LEU A N 1
ATOM 1386 C CA . LEU A 1 175 ? -7.635 13.445 15.977 1.00 95.06 175 LEU A CA 1
ATOM 1387 C C . LEU A 1 175 ? -8.998 13.229 16.639 1.00 95.06 175 LEU A C 1
ATOM 1389 O O . LEU A 1 175 ? -9.067 12.977 17.844 1.00 95.06 175 LEU A O 1
ATOM 1393 N N . SER A 1 176 ? -10.070 13.298 15.850 1.00 92.31 176 SER A N 1
ATOM 1394 C CA . SER A 1 176 ? -11.436 13.070 16.323 1.00 92.31 176 SER A CA 1
ATOM 1395 C C . SER A 1 176 ? -11.615 11.639 16.836 1.00 92.31 176 SER A C 1
ATOM 1397 O O . SER A 1 176 ? -12.043 11.445 17.973 1.00 92.31 176 SER A O 1
ATOM 1399 N N . LEU A 1 177 ? -11.206 10.640 16.049 1.00 91.94 177 LEU A N 1
ATOM 1400 C CA . LEU A 1 177 ? -11.240 9.230 16.440 1.00 91.94 177 LEU A CA 1
ATOM 1401 C C . LEU A 1 177 ? -10.385 8.959 17.675 1.00 91.94 177 LEU A C 1
ATOM 1403 O O . LEU A 1 177 ? -10.840 8.280 18.592 1.00 91.94 177 LEU A O 1
ATOM 1407 N N . TYR A 1 178 ? -9.166 9.501 17.726 1.00 93.19 178 TYR A N 1
ATOM 1408 C CA . TYR A 1 178 ? -8.282 9.333 18.876 1.00 93.19 178 TYR A CA 1
ATOM 1409 C C . TYR A 1 178 ? -8.935 9.848 20.158 1.00 93.19 178 TYR A C 1
ATOM 1411 O O . TYR A 1 178 ? -8.946 9.149 21.171 1.00 93.19 178 TYR A O 1
ATOM 1419 N N . ARG A 1 179 ? -9.522 11.049 20.107 1.00 93.50 179 ARG A N 1
ATOM 1420 C CA . ARG A 1 179 ? -10.232 11.633 21.245 1.00 93.50 179 ARG A CA 1
ATOM 1421 C C . ARG A 1 179 ? -11.400 10.750 21.689 1.00 93.50 179 ARG A C 1
ATOM 1423 O O . ARG A 1 179 ? -11.475 10.419 22.868 1.00 93.50 179 ARG A O 1
ATOM 1430 N N . ILE A 1 180 ? -12.266 10.345 20.759 1.00 90.06 180 ILE A N 1
ATOM 1431 C CA . ILE A 1 180 ? -13.450 9.522 21.052 1.00 90.06 180 ILE A CA 1
ATOM 1432 C C . ILE A 1 180 ? -13.042 8.189 21.688 1.00 90.06 180 ILE A C 1
ATOM 1434 O O . ILE A 1 180 ? -13.576 7.803 22.726 1.00 90.06 180 ILE A O 1
ATOM 1438 N N . LEU A 1 181 ? -12.075 7.486 21.092 1.00 89.00 181 LEU A N 1
ATOM 1439 C CA . LEU A 1 181 ? -11.605 6.199 21.605 1.00 89.00 181 LEU A CA 1
ATOM 1440 C C . LEU A 1 181 ? -10.930 6.351 22.971 1.00 89.00 181 LEU A C 1
ATOM 1442 O O . LEU A 1 181 ? -11.154 5.524 23.852 1.00 89.00 181 LEU A O 1
ATOM 1446 N N . SER A 1 182 ? -10.156 7.419 23.178 1.00 91.56 182 SER A N 1
ATOM 1447 C CA . SER A 1 182 ? -9.548 7.716 24.477 1.00 91.56 182 SER A CA 1
ATOM 1448 C C . SER A 1 182 ? -10.602 7.954 25.561 1.00 91.56 182 SER A C 1
ATOM 1450 O O . SER A 1 182 ? -10.476 7.400 26.649 1.00 91.56 182 SER A O 1
ATOM 1452 N N . GLU A 1 183 ? -11.634 8.753 25.279 1.00 91.00 183 GLU A N 1
ATOM 1453 C CA . GLU A 1 183 ? -12.732 9.014 26.220 1.00 91.00 183 GLU A CA 1
ATOM 1454 C C . GLU A 1 183 ? -13.477 7.712 26.566 1.00 91.00 183 GLU A C 1
ATOM 1456 O O . GLU A 1 183 ? -13.730 7.439 27.740 1.00 91.00 183 GLU A O 1
ATOM 1461 N N . LYS A 1 184 ? -13.750 6.854 25.572 1.00 87.25 184 LYS A N 1
ATOM 1462 C CA . LYS A 1 184 ? -14.390 5.548 25.803 1.00 87.25 184 LYS A CA 1
ATOM 1463 C C . LYS A 1 184 ? -13.549 4.618 26.676 1.00 87.25 184 LYS A C 1
ATOM 1465 O O . LYS A 1 184 ? -14.094 3.978 27.573 1.00 87.25 184 LYS A O 1
ATOM 1470 N N . VAL A 1 185 ? -12.236 4.548 26.443 1.00 88.94 185 VAL A N 1
ATOM 1471 C CA . VAL A 1 185 ? -11.328 3.748 27.282 1.00 88.94 185 VAL A CA 1
ATOM 1472 C C . VAL A 1 185 ? -11.345 4.255 28.723 1.00 88.94 185 VAL A C 1
ATOM 1474 O O . VAL A 1 185 ? -11.458 3.445 29.640 1.00 88.94 185 VAL A O 1
ATOM 1477 N N . SER A 1 186 ? -11.301 5.574 28.937 1.00 91.75 186 SER A N 1
ATOM 1478 C CA . SER A 1 186 ? -11.411 6.163 30.276 1.00 91.75 186 SER A CA 1
ATOM 1479 C C . SER A 1 186 ? -12.712 5.769 30.980 1.00 91.75 186 SER A C 1
ATOM 1481 O O . SER A 1 186 ? -12.662 5.274 32.103 1.00 91.75 186 SER A O 1
ATOM 1483 N N . VAL A 1 187 ? -13.861 5.897 30.306 1.00 90.12 187 VAL A N 1
ATOM 1484 C CA . VAL A 1 187 ? -15.170 5.511 30.864 1.00 90.12 187 VAL A CA 1
ATOM 1485 C C . VAL A 1 187 ? -15.226 4.016 31.192 1.00 90.12 187 VAL A C 1
ATOM 1487 O O . VAL A 1 187 ? -15.697 3.634 32.261 1.00 90.12 187 VAL A O 1
ATOM 1490 N N . ALA A 1 188 ? -14.715 3.157 30.306 1.00 88.94 188 ALA A N 1
ATOM 1491 C CA . ALA A 1 188 ? -14.702 1.713 30.529 1.00 88.94 188 ALA A CA 1
ATOM 1492 C C . ALA A 1 188 ? -13.852 1.318 31.749 1.00 88.94 188 ALA A C 1
ATOM 1494 O O . ALA A 1 188 ? -14.237 0.411 32.488 1.00 88.94 188 ALA A O 1
ATOM 1495 N N . VAL A 1 189 ? -12.726 2.005 31.975 1.00 92.38 189 VAL A N 1
ATOM 1496 C CA . VAL A 1 189 ? -11.866 1.806 33.152 1.00 92.38 189 VAL A CA 1
ATOM 1497 C C . VAL A 1 189 ? -12.538 2.320 34.427 1.00 92.38 189 VAL A C 1
ATOM 1499 O O . VAL A 1 189 ? -12.479 1.643 35.445 1.00 92.38 189 VAL A O 1
ATOM 1502 N N . GLU A 1 190 ? -13.221 3.464 34.398 1.00 91.81 190 GLU A N 1
ATOM 1503 C CA . GLU A 1 190 ? -13.962 3.964 35.568 1.00 91.81 190 GLU A CA 1
ATOM 1504 C C . GLU A 1 190 ? -15.102 3.025 35.985 1.00 91.81 190 GLU A C 1
ATOM 1506 O O . GLU A 1 190 ? -15.354 2.845 37.176 1.00 91.81 190 GLU A O 1
ATOM 1511 N N . GLN A 1 191 ? -15.777 2.411 35.010 1.00 88.94 191 GLN A N 1
ATOM 1512 C CA . GLN A 1 191 ? -16.912 1.517 35.249 1.00 88.94 191 GLN A CA 1
ATOM 1513 C C . GLN A 1 191 ? -16.498 0.100 35.664 1.00 88.94 191 GLN A C 1
ATOM 1515 O O . GLN A 1 191 ? -17.180 -0.506 36.486 1.00 88.94 191 GLN A O 1
ATOM 1520 N N . ASN A 1 192 ? -15.410 -0.435 35.097 1.00 84.56 192 ASN A N 1
ATOM 1521 C CA . ASN A 1 192 ? -15.027 -1.846 35.256 1.00 84.56 192 ASN A CA 1
ATOM 1522 C C . ASN A 1 192 ? -13.664 -2.058 35.936 1.00 84.56 192 ASN A C 1
ATOM 1524 O O . ASN A 1 192 ? -13.280 -3.195 36.179 1.00 84.56 192 ASN A O 1
ATOM 1528 N N . GLY A 1 193 ? -12.908 -0.994 36.215 1.00 63.44 193 GLY A N 1
ATOM 1529 C CA . GLY A 1 193 ? -11.553 -1.052 36.774 1.00 63.44 193 GLY A CA 1
ATOM 1530 C C . GLY A 1 193 ? -11.484 -1.059 38.302 1.00 63.44 193 GLY A C 1
ATOM 1531 O O . GLY A 1 193 ? -10.400 -0.883 38.849 1.00 63.44 193 GLY A O 1
ATOM 1532 N N . GLN A 1 194 ? -12.614 -1.226 38.996 1.00 53.94 194 GLN A N 1
ATOM 1533 C CA . GLN A 1 194 ? -12.626 -1.495 40.434 1.00 53.94 194 GLN A CA 1
ATOM 1534 C C . GLN A 1 194 ? -12.489 -3.004 40.686 1.00 53.94 194 GLN A C 1
ATOM 1536 O O . GLN A 1 194 ? -13.477 -3.679 40.965 1.00 53.94 194 GLN A O 1
ATOM 1541 N N . GLU A 1 195 ? -11.253 -3.501 40.606 1.00 48.38 195 GLU A N 1
ATOM 1542 C CA . GLU A 1 195 ? -10.766 -4.670 41.357 1.00 48.38 195 GLU A CA 1
ATOM 1543 C C . GLU A 1 195 ? -9.449 -4.322 42.062 1.00 48.38 195 GLU A C 1
ATOM 1545 O O . GLU A 1 195 ? -8.552 -3.743 41.405 1.00 48.38 195 GLU A O 1
#